Protein AF-A0A820VK11-F1 (afdb_monomer_lite)

InterPro domains:
  IPR002528 Multi antimicrobial extrusion protein [PF01554] (72-228)

Structure (mmCIF, N/CA/C/O backbone):
data_AF-A0A820VK11-F1
#
_entry.id   AF-A0A820VK11-F1
#
loop_
_atom_site.group_PDB
_atom_site.id
_atom_site.type_symbol
_atom_site.label_atom_id
_atom_site.label_alt_id
_atom_site.label_comp_id
_atom_site.label_asym_id
_atom_site.label_entity_id
_atom_site.label_seq_id
_atom_site.pdbx_PDB_ins_code
_atom_site.Cartn_x
_atom_site.Cartn_y
_atom_site.Cartn_z
_atom_site.occupancy
_atom_site.B_iso_or_equiv
_atom_site.auth_seq_id
_atom_site.auth_comp_id
_atom_site.auth_asym_id
_atom_site.auth_atom_id
_atom_site.pdbx_PDB_model_num
ATOM 1 N N . VAL A 1 1 ? 77.811 63.566 -19.998 1.00 57.22 1 VAL A N 1
ATOM 2 C CA . VAL A 1 1 ? 77.631 62.546 -18.935 1.00 57.22 1 VAL A CA 1
ATOM 3 C C . VAL A 1 1 ? 76.160 62.396 -18.542 1.00 57.22 1 VAL A C 1
ATOM 5 O O . VAL A 1 1 ? 75.651 61.296 -18.677 1.00 57.22 1 VAL A O 1
ATOM 8 N N . LEU A 1 2 ? 75.440 63.472 -18.186 1.00 53.09 2 LEU A N 1
ATOM 9 C CA . LEU A 1 2 ? 74.006 63.407 -17.828 1.00 53.09 2 LEU A CA 1
ATOM 10 C C . LEU A 1 2 ? 73.067 62.923 -18.958 1.00 53.09 2 LEU A C 1
ATOM 12 O O . LEU A 1 2 ? 72.167 62.136 -18.697 1.00 53.09 2 LEU A O 1
ATOM 16 N N . ILE A 1 3 ? 73.300 63.322 -20.216 1.00 56.56 3 ILE A N 1
ATOM 17 C CA . ILE A 1 3 ? 72.455 62.909 -21.360 1.00 56.56 3 ILE A CA 1
ATOM 18 C C . ILE A 1 3 ? 72.598 61.408 -21.663 1.00 56.56 3 ILE A C 1
ATOM 20 O O . ILE A 1 3 ? 71.608 60.744 -21.949 1.00 56.56 3 ILE A O 1
ATOM 24 N N . THR A 1 4 ? 73.810 60.858 -21.539 1.00 56.81 4 THR A N 1
ATOM 25 C CA . THR A 1 4 ? 74.105 59.432 -21.767 1.00 56.81 4 THR A CA 1
ATOM 26 C C . THR A 1 4 ? 73.549 58.536 -20.656 1.00 56.81 4 THR A C 1
ATOM 28 O O . THR A 1 4 ? 73.135 57.418 -20.931 1.00 56.81 4 THR A O 1
ATOM 31 N N . GLN A 1 5 ? 73.495 59.016 -19.406 1.00 54.69 5 GLN A N 1
ATOM 32 C CA . GLN A 1 5 ? 72.829 58.286 -18.319 1.00 54.69 5 GLN A CA 1
ATOM 33 C C . GLN A 1 5 ? 71.299 58.302 -18.455 1.00 54.69 5 GLN A C 1
ATOM 35 O O . GLN A 1 5 ? 70.670 57.291 -18.164 1.00 54.69 5 GLN A O 1
ATOM 40 N N . MET A 1 6 ? 70.703 59.402 -18.935 1.00 57.81 6 MET A N 1
ATOM 41 C CA . MET A 1 6 ? 69.254 59.465 -19.180 1.00 57.81 6 MET A CA 1
ATOM 42 C C . MET A 1 6 ? 68.809 58.556 -20.337 1.00 57.81 6 MET A C 1
ATOM 44 O O . MET A 1 6 ? 67.853 57.808 -20.170 1.00 57.81 6 MET A O 1
ATOM 48 N N . THR A 1 7 ? 69.546 58.530 -21.454 1.00 57.94 7 THR A N 1
ATOM 49 C CA . THR A 1 7 ? 69.249 57.622 -22.587 1.00 57.94 7 THR A CA 1
ATOM 50 C C . THR A 1 7 ? 69.479 56.148 -22.246 1.00 57.94 7 THR A C 1
ATOM 52 O O . THR A 1 7 ? 68.752 55.284 -22.723 1.00 57.94 7 THR A O 1
ATOM 55 N N . PHE A 1 8 ? 70.458 55.837 -21.388 1.00 57.06 8 PHE A N 1
ATOM 56 C CA . PHE A 1 8 ? 70.654 54.471 -20.893 1.00 57.06 8 PHE A CA 1
ATOM 57 C C . PHE A 1 8 ? 69.491 54.006 -20.000 1.00 57.06 8 PHE A C 1
ATOM 59 O O . PHE A 1 8 ? 69.101 52.843 -20.060 1.00 57.06 8 PHE A O 1
ATOM 66 N N . ASN A 1 9 ? 68.907 54.918 -19.215 1.00 57.56 9 ASN A N 1
ATOM 67 C CA . ASN A 1 9 ? 67.775 54.625 -18.340 1.00 57.56 9 ASN A CA 1
ATOM 68 C C . ASN A 1 9 ? 66.470 54.397 -19.130 1.00 57.56 9 ASN A C 1
ATOM 70 O O . ASN A 1 9 ? 65.772 53.426 -18.856 1.00 57.56 9 ASN A O 1
ATOM 74 N N . GLU A 1 10 ? 66.169 55.215 -20.147 1.00 63.47 10 GLU A N 1
ATOM 75 C CA . GLU A 1 10 ? 64.994 55.012 -21.020 1.00 63.47 10 GLU A CA 1
ATOM 76 C C . GLU A 1 10 ? 65.047 53.675 -21.767 1.00 63.47 10 GLU A C 1
ATOM 78 O O . GLU A 1 10 ? 64.095 52.904 -21.692 1.00 63.47 10 GLU A O 1
ATOM 83 N N . ASN A 1 11 ? 66.188 53.331 -22.375 1.00 65.38 11 ASN A N 1
ATOM 84 C CA . ASN A 1 11 ? 66.338 52.046 -23.066 1.00 65.38 11 ASN A CA 1
ATOM 85 C C . ASN A 1 11 ? 66.182 50.848 -22.117 1.00 65.38 11 ASN A C 1
ATOM 87 O O . ASN A 1 11 ? 65.656 49.817 -22.523 1.00 65.38 11 ASN A O 1
ATOM 91 N N . SER A 1 12 ? 66.630 50.975 -20.861 1.00 65.19 12 SER A N 1
ATOM 92 C CA . SER A 1 12 ? 66.460 49.924 -19.848 1.00 65.19 12 SER A CA 1
ATOM 93 C C . SER A 1 12 ? 65.023 49.803 -19.328 1.00 65.19 12 SER A C 1
ATOM 95 O O . SER A 1 12 ? 64.603 48.720 -18.929 1.00 65.19 12 SER A O 1
ATOM 97 N N . LEU A 1 13 ? 64.262 50.903 -19.341 1.00 67.00 13 LEU A N 1
ATOM 98 C CA . LEU A 1 13 ? 62.847 50.917 -18.971 1.00 67.00 13 LEU A CA 1
ATOM 99 C C . LEU A 1 13 ? 61.972 50.354 -20.098 1.00 67.00 13 LEU A C 1
ATOM 101 O O . LEU A 1 13 ? 61.017 49.639 -19.810 1.00 67.00 13 LEU A O 1
ATOM 105 N N . GLU A 1 14 ? 62.318 50.608 -21.362 1.00 71.94 14 GLU A N 1
ATOM 106 C CA . GLU A 1 14 ? 61.632 50.011 -22.514 1.00 71.94 14 GLU A CA 1
ATOM 107 C C . GLU A 1 14 ? 61.858 48.498 -22.604 1.00 71.94 14 GLU A C 1
ATOM 109 O O . GLU A 1 14 ? 60.905 47.756 -22.838 1.00 71.94 14 GLU A O 1
ATOM 114 N N . THR A 1 15 ? 63.079 48.002 -22.361 1.00 71.31 15 THR A N 1
ATOM 115 C CA . THR A 1 15 ? 63.312 46.549 -22.294 1.00 71.31 15 THR A CA 1
ATOM 116 C C . THR A 1 15 ? 62.569 45.907 -21.131 1.00 71.31 15 THR A C 1
ATOM 118 O O . THR A 1 15 ? 61.935 44.877 -21.333 1.00 71.31 15 THR A O 1
ATOM 121 N N . LEU A 1 16 ? 62.554 46.536 -19.950 1.00 71.00 16 LEU A N 1
ATOM 122 C CA . LEU A 1 16 ? 61.793 46.022 -18.810 1.00 71.00 16 LEU A CA 1
ATOM 123 C C . LEU A 1 16 ? 60.276 46.024 -19.077 1.00 71.00 16 LEU A C 1
ATOM 125 O O . LEU A 1 16 ? 59.591 45.088 -18.675 1.00 71.00 16 LEU A O 1
ATOM 129 N N . SER A 1 17 ? 59.748 47.042 -19.768 1.00 72.25 17 SER A N 1
ATOM 130 C CA . SER A 1 17 ? 58.334 47.090 -20.167 1.00 72.25 17 SER A CA 1
ATOM 131 C C . SER A 1 17 ? 57.994 45.961 -21.136 1.00 72.25 17 SER A C 1
ATOM 133 O O . SER A 1 17 ? 57.012 45.259 -20.924 1.00 72.25 17 SER A O 1
ATOM 135 N N . ASN A 1 18 ? 58.837 45.733 -22.146 1.00 74.81 18 ASN A N 1
ATOM 136 C CA . ASN A 1 18 ? 58.631 44.661 -23.120 1.00 74.81 18 ASN A CA 1
ATOM 137 C C . ASN A 1 18 ? 58.700 43.270 -22.470 1.00 74.81 18 ASN A C 1
ATOM 139 O O . ASN A 1 18 ? 57.890 42.406 -22.803 1.00 74.81 18 ASN A O 1
ATOM 143 N N . ASP A 1 19 ? 59.613 43.060 -21.518 1.00 74.44 19 ASP A N 1
ATOM 144 C CA . ASP A 1 19 ? 59.719 41.800 -20.773 1.00 74.44 19 ASP A CA 1
ATOM 145 C C . ASP A 1 19 ? 58.475 41.556 -19.895 1.00 74.44 19 ASP A C 1
ATOM 147 O O . ASP A 1 19 ? 57.969 40.433 -19.822 1.00 74.44 19 ASP A O 1
ATOM 151 N N . ILE A 1 20 ? 57.938 42.610 -19.265 1.00 73.19 20 ILE A N 1
ATOM 152 C CA . ILE A 1 20 ? 56.699 42.545 -18.472 1.00 73.19 20 ILE A CA 1
ATOM 153 C C . ILE A 1 20 ? 55.488 42.267 -19.370 1.00 73.19 20 ILE A C 1
ATOM 155 O O . ILE A 1 20 ? 54.667 41.414 -19.032 1.00 73.19 20 ILE A O 1
ATOM 159 N N . ASP A 1 21 ? 55.388 42.931 -20.521 1.00 75.75 21 ASP A N 1
ATOM 160 C CA . ASP A 1 21 ? 54.303 42.722 -21.485 1.00 75.75 21 ASP A CA 1
ATOM 161 C C . ASP A 1 21 ? 54.342 41.303 -22.071 1.00 75.75 21 ASP A C 1
ATOM 163 O O . ASP A 1 21 ? 53.304 40.660 -22.258 1.00 75.75 21 ASP A O 1
ATOM 167 N N . GLN A 1 22 ? 55.542 40.764 -22.289 1.00 76.50 22 GLN A N 1
ATOM 168 C CA . GLN A 1 22 ? 55.730 39.393 -22.749 1.00 76.50 22 GLN A CA 1
ATOM 169 C C . GLN A 1 22 ? 55.366 38.364 -21.664 1.00 76.50 22 GLN A C 1
ATOM 171 O O . GLN A 1 22 ? 54.730 37.351 -21.970 1.00 76.50 22 GLN A O 1
ATOM 176 N N . GLU A 1 23 ? 55.699 38.617 -20.392 1.00 72.06 23 GLU A N 1
ATOM 177 C CA . GLU A 1 23 ? 55.235 37.783 -19.274 1.00 72.06 23 GLU A CA 1
ATOM 178 C C . GLU A 1 23 ? 53.713 37.836 -19.093 1.00 72.06 23 GLU A C 1
ATOM 180 O O . GLU A 1 23 ? 53.095 36.797 -18.843 1.00 72.06 23 GLU A O 1
ATOM 185 N N . LEU A 1 24 ? 53.100 39.016 -19.225 1.00 69.50 24 LEU A N 1
ATOM 186 C CA . LEU A 1 24 ? 51.649 39.191 -19.129 1.00 69.50 24 LEU A CA 1
ATOM 187 C C . LEU A 1 24 ? 50.928 38.431 -20.247 1.00 69.50 24 LEU A C 1
ATOM 189 O O . LEU A 1 24 ? 50.012 37.662 -19.962 1.00 69.50 24 LEU A O 1
ATOM 193 N N . SER A 1 25 ? 51.414 38.539 -21.486 1.00 76.00 25 SER A N 1
ATOM 194 C CA . SER A 1 25 ? 50.869 37.807 -22.636 1.00 76.00 25 SER A CA 1
ATOM 195 C C . SER A 1 25 ? 50.949 36.283 -22.449 1.00 76.00 25 SER A C 1
ATOM 197 O O . SER A 1 25 ? 49.958 35.572 -22.623 1.00 76.00 25 SER A O 1
ATOM 199 N N . ASN A 1 26 ? 52.097 35.770 -21.990 1.00 77.12 26 ASN A N 1
ATOM 200 C CA . ASN A 1 26 ? 52.271 34.338 -21.717 1.00 77.12 26 ASN A CA 1
ATOM 201 C C . ASN A 1 26 ? 51.365 33.842 -20.576 1.00 77.12 26 ASN A C 1
ATOM 203 O O . ASN A 1 26 ? 50.876 32.708 -20.607 1.00 77.12 26 ASN A O 1
ATOM 207 N N . ARG A 1 27 ? 51.133 34.673 -19.551 1.00 71.06 27 ARG A N 1
ATOM 208 C CA . ARG A 1 27 ? 50.202 34.354 -18.458 1.00 71.06 27 ARG A CA 1
ATOM 209 C C . ARG A 1 27 ? 48.761 34.311 -18.947 1.00 71.06 27 ARG A C 1
ATOM 211 O O . ARG A 1 27 ? 48.040 33.393 -18.555 1.00 71.06 27 ARG A O 1
ATOM 218 N N . ASP A 1 28 ? 48.357 35.242 -19.802 1.00 72.06 28 ASP A N 1
ATOM 219 C CA . ASP A 1 28 ? 47.009 35.272 -20.367 1.00 72.06 28 ASP A CA 1
ATOM 220 C C . ASP A 1 28 ? 46.752 34.056 -21.266 1.00 72.06 28 ASP A C 1
ATOM 222 O O . ASP A 1 28 ? 45.727 33.389 -21.116 1.00 72.06 28 ASP A O 1
ATOM 226 N N . GLU A 1 29 ? 47.716 33.674 -22.107 1.00 76.19 29 GLU A N 1
ATOM 227 C CA . GLU A 1 29 ? 47.624 32.473 -22.947 1.00 76.19 29 GLU A CA 1
ATOM 228 C C . GLU A 1 29 ? 47.551 31.183 -22.103 1.00 76.19 29 GLU A C 1
ATOM 230 O O . GLU A 1 29 ? 46.736 30.285 -22.365 1.00 76.19 29 GLU A O 1
ATOM 235 N N . PHE A 1 30 ? 48.331 31.107 -21.017 1.00 68.50 30 PHE A N 1
ATOM 236 C CA . PHE A 1 30 ? 48.283 29.993 -20.066 1.00 68.50 30 PHE A CA 1
ATOM 237 C C . PHE A 1 30 ? 46.943 29.921 -19.315 1.00 68.50 30 PHE A C 1
ATOM 239 O O . PHE A 1 30 ? 46.376 28.836 -19.143 1.00 68.50 30 PHE A O 1
ATOM 246 N N . LEU A 1 31 ? 46.400 31.063 -18.882 1.00 66.81 31 LEU A N 1
ATOM 247 C CA . LEU A 1 31 ? 45.088 31.130 -18.235 1.00 66.81 31 LEU A CA 1
ATOM 248 C C . LEU A 1 31 ? 43.975 30.728 -19.204 1.00 66.81 31 LEU A C 1
ATOM 250 O O . LEU A 1 31 ? 43.098 29.946 -18.834 1.00 66.81 31 LEU A O 1
ATOM 254 N N . GLN A 1 32 ? 44.033 31.177 -20.456 1.00 69.31 32 GLN A N 1
ATOM 255 C CA . GLN A 1 32 ? 43.034 30.857 -21.471 1.00 69.31 32 GLN A CA 1
ATOM 256 C C . GLN A 1 32 ? 43.046 29.360 -21.832 1.00 69.31 32 GLN A C 1
ATOM 258 O O . GLN A 1 32 ? 41.987 28.733 -21.938 1.00 69.31 32 GLN A O 1
ATOM 263 N N . THR A 1 33 ? 44.229 28.747 -21.907 1.00 71.19 33 THR A N 1
ATOM 264 C CA . THR A 1 33 ? 44.408 27.300 -22.139 1.00 71.19 33 THR A CA 1
ATOM 265 C C . THR A 1 33 ? 43.893 26.448 -20.967 1.00 71.19 33 THR A C 1
ATOM 267 O O . THR A 1 33 ? 43.249 25.409 -21.148 1.00 71.19 33 THR A O 1
ATOM 270 N N . ASN A 1 34 ? 44.103 26.896 -19.729 1.00 69.69 34 ASN A N 1
ATOM 271 C CA . ASN A 1 34 ? 43.586 26.192 -18.553 1.00 69.69 34 ASN A CA 1
ATOM 272 C C . ASN A 1 34 ? 42.068 26.350 -18.393 1.00 69.69 34 ASN A C 1
ATOM 274 O O . ASN A 1 34 ? 41.380 25.381 -18.077 1.00 69.69 34 ASN A O 1
ATOM 278 N N . VAL A 1 35 ? 41.516 27.536 -18.655 1.00 67.62 35 VAL A N 1
ATOM 279 C CA . VAL A 1 35 ? 40.062 27.761 -18.603 1.00 67.62 35 VAL A CA 1
ATOM 280 C C . VAL A 1 35 ? 39.348 26.922 -19.663 1.00 67.62 35 VAL A C 1
ATOM 282 O O . VAL A 1 35 ? 38.353 26.268 -19.352 1.00 67.62 35 VAL A O 1
ATOM 285 N N . THR A 1 36 ? 39.875 26.866 -20.890 1.00 66.94 36 THR A N 1
ATOM 286 C CA . THR A 1 36 ? 39.293 26.056 -21.976 1.00 66.94 36 THR A CA 1
ATOM 287 C C . THR A 1 36 ? 39.335 24.559 -21.674 1.00 66.94 36 THR A C 1
ATOM 289 O O . THR A 1 36 ? 38.308 23.893 -21.808 1.00 66.94 36 THR A O 1
ATOM 292 N N . SER A 1 37 ? 40.450 24.029 -21.163 1.00 63.22 37 SER A N 1
ATOM 293 C CA . SER A 1 37 ? 40.547 22.609 -20.785 1.00 63.22 37 SER A CA 1
ATOM 294 C C . SER A 1 37 ? 39.659 22.230 -19.588 1.00 63.22 37 SER A C 1
ATOM 296 O O . SER A 1 37 ? 39.064 21.147 -19.579 1.00 63.22 37 SER A O 1
ATOM 298 N N . ILE A 1 38 ? 39.487 23.116 -18.598 1.00 65.75 38 ILE A N 1
ATOM 299 C CA . ILE A 1 38 ? 38.537 22.916 -17.488 1.00 65.75 38 ILE A CA 1
ATOM 300 C C . ILE A 1 38 ? 37.091 22.933 -18.006 1.00 65.75 38 ILE A C 1
ATOM 302 O O . ILE A 1 38 ? 36.286 22.084 -17.610 1.00 65.75 38 ILE A O 1
ATOM 306 N N . GLN A 1 39 ? 36.761 23.845 -18.923 1.00 63.47 39 GLN A N 1
ATOM 307 C CA . GLN A 1 39 ? 35.439 23.937 -19.546 1.00 63.47 39 GLN A CA 1
ATOM 308 C C . GLN A 1 39 ? 35.119 22.683 -20.376 1.00 63.47 39 GLN A C 1
ATOM 310 O O . GLN A 1 39 ? 34.016 22.136 -20.297 1.00 63.47 39 GLN A O 1
ATOM 315 N N . GLU A 1 40 ? 36.089 22.172 -21.132 1.00 66.06 40 GLU A N 1
ATOM 316 C CA . GLU A 1 40 ? 35.942 20.974 -21.962 1.00 66.06 40 GLU A CA 1
ATOM 317 C C . GLU A 1 40 ? 35.813 19.699 -21.110 1.00 66.06 40 GLU A C 1
ATOM 319 O O . GLU A 1 40 ? 34.972 18.832 -21.365 1.00 66.06 40 GLU A O 1
ATOM 324 N N . LYS A 1 41 ? 36.562 19.619 -20.004 1.00 62.47 41 LYS A N 1
ATOM 325 C CA . LYS A 1 41 ? 36.455 18.522 -19.034 1.00 62.47 41 LYS A CA 1
ATOM 326 C C . LYS A 1 41 ? 35.132 18.559 -18.261 1.00 62.47 41 LYS A C 1
ATOM 328 O O . LYS A 1 41 ? 34.527 17.511 -18.051 1.00 62.47 41 LYS A O 1
ATOM 333 N N . SER A 1 42 ? 34.650 19.748 -17.893 1.00 58.00 42 SER A N 1
ATOM 334 C CA . SER A 1 42 ? 33.349 19.951 -17.239 1.00 58.00 42 SER A CA 1
ATOM 335 C C . SER A 1 42 ? 32.183 19.602 -18.171 1.00 58.00 42 SER A C 1
ATOM 337 O O . SER A 1 42 ? 31.260 18.879 -17.790 1.00 58.00 42 SER A O 1
ATOM 339 N N . THR A 1 43 ? 32.252 20.026 -19.435 1.00 59.31 43 THR A N 1
ATOM 340 C CA . THR A 1 43 ? 31.231 19.703 -20.441 1.00 59.31 43 THR A CA 1
ATOM 341 C C . THR A 1 43 ? 31.249 18.228 -20.842 1.00 59.31 43 THR A C 1
ATOM 343 O O . THR A 1 43 ? 30.177 17.661 -21.055 1.00 59.31 43 THR A O 1
ATOM 346 N N . SER A 1 44 ? 32.409 17.562 -20.887 1.00 58.41 44 SER A N 1
ATOM 347 C CA . SER A 1 44 ? 32.473 16.112 -21.129 1.00 58.41 44 SER A CA 1
ATOM 348 C C . SER A 1 44 ? 31.972 15.299 -19.930 1.00 58.41 44 SER A C 1
ATOM 350 O O . SER A 1 44 ? 31.266 14.309 -20.119 1.00 58.41 44 SER A O 1
ATOM 352 N N . PHE A 1 45 ? 32.237 15.753 -18.700 1.00 61.84 45 PHE A N 1
ATOM 353 C CA . PHE A 1 45 ? 31.694 15.145 -17.487 1.00 61.84 45 PHE A CA 1
ATOM 354 C C . PHE A 1 45 ? 30.169 15.305 -17.422 1.00 61.84 45 PHE A C 1
ATOM 356 O O . PHE A 1 45 ? 29.458 14.324 -17.209 1.00 61.84 45 PHE A O 1
ATOM 363 N N . MET A 1 46 ? 29.639 16.497 -17.718 1.00 58.16 46 MET A N 1
ATOM 364 C CA . MET A 1 46 ? 28.191 16.715 -17.807 1.00 58.16 46 MET A CA 1
ATOM 365 C C . MET A 1 46 ? 27.540 15.916 -18.938 1.00 58.16 46 MET A C 1
ATOM 367 O O . MET A 1 46 ? 26.490 15.331 -18.708 1.00 58.16 46 MET A O 1
ATOM 371 N N . LYS A 1 47 ? 28.164 15.791 -20.117 1.00 57.59 47 LYS A N 1
ATOM 372 C CA . LYS A 1 47 ? 27.669 14.912 -21.198 1.00 57.59 47 LYS A CA 1
ATOM 373 C C . LYS A 1 47 ? 27.715 13.425 -20.833 1.00 57.59 47 LYS A C 1
ATOM 375 O O . LYS A 1 47 ? 26.920 12.650 -21.356 1.00 57.59 47 LYS A O 1
ATOM 380 N N . ARG A 1 48 ? 28.633 13.021 -19.948 1.00 62.59 48 ARG A N 1
ATOM 381 C CA . ARG A 1 48 ? 28.763 11.641 -19.455 1.00 62.59 48 ARG A CA 1
ATOM 382 C C . ARG A 1 48 ? 27.715 11.285 -18.396 1.00 62.59 48 ARG A C 1
ATOM 384 O O . ARG A 1 48 ? 27.324 10.126 -18.333 1.00 62.59 48 ARG A O 1
ATOM 391 N N . TYR A 1 49 ? 27.259 12.256 -17.599 1.00 60.66 49 TYR A N 1
ATOM 392 C CA . TYR A 1 49 ? 26.195 12.067 -16.600 1.00 60.66 49 TYR A CA 1
ATOM 393 C C . TYR A 1 49 ? 24.786 12.408 -17.120 1.00 60.66 49 TYR A C 1
ATOM 395 O O . TYR A 1 49 ? 23.819 11.784 -16.694 1.00 60.66 49 TYR A O 1
ATOM 403 N N . PHE A 1 50 ? 24.664 13.346 -18.062 1.00 61.09 50 PHE A N 1
ATOM 404 C CA . PHE A 1 50 ? 23.418 13.748 -18.720 1.00 61.09 50 PHE A CA 1
ATOM 405 C C . PHE A 1 50 ? 23.580 13.645 -20.247 1.00 61.09 50 PHE A C 1
ATOM 407 O O . PHE A 1 50 ? 23.912 14.640 -20.902 1.00 61.09 50 PHE A O 1
ATOM 414 N N . PRO A 1 51 ? 23.378 12.454 -20.840 1.00 62.19 51 PRO A N 1
ATOM 415 C CA . PRO A 1 51 ? 23.386 12.308 -22.291 1.00 62.19 51 PRO A CA 1
ATOM 416 C C . PRO A 1 51 ? 22.272 13.158 -22.930 1.00 62.19 51 PRO A C 1
ATOM 418 O O . PRO A 1 51 ? 21.211 13.384 -22.336 1.00 62.19 51 PRO A O 1
ATOM 421 N N . PHE A 1 52 ? 22.506 13.652 -24.152 1.00 57.44 52 PHE A N 1
ATOM 422 C CA . PHE A 1 52 ? 21.479 14.339 -24.945 1.00 57.44 52 PHE A CA 1
ATOM 423 C C . PHE A 1 52 ? 20.243 13.426 -25.070 1.00 57.44 52 PHE A C 1
ATOM 425 O O . PHE A 1 52 ? 20.372 12.291 -25.515 1.00 57.44 52 PHE A O 1
ATOM 432 N N . GLY A 1 53 ? 19.073 13.908 -24.633 1.00 67.75 53 GLY A N 1
ATOM 433 C CA . GLY A 1 53 ? 17.832 13.120 -24.538 1.00 67.75 53 GLY A CA 1
ATOM 434 C C . GLY A 1 53 ? 17.305 12.907 -23.110 1.00 67.75 53 GLY A C 1
ATOM 435 O O . GLY A 1 53 ? 16.146 12.542 -22.953 1.00 67.75 53 GLY A O 1
ATOM 436 N N . PHE A 1 54 ? 18.082 13.230 -22.061 1.00 77.06 54 PHE A N 1
ATOM 437 C CA . PHE A 1 54 ? 17.626 13.107 -20.662 1.00 77.06 54 PHE A CA 1
ATOM 438 C C . PHE A 1 54 ? 16.316 13.858 -20.379 1.00 77.06 54 PHE A C 1
ATOM 440 O O . PHE A 1 54 ? 15.459 13.361 -19.656 1.00 77.06 54 PHE A O 1
ATOM 447 N N . ARG A 1 55 ? 16.137 15.061 -20.948 1.00 78.38 55 ARG A N 1
ATOM 448 C CA . ARG A 1 55 ? 14.898 15.838 -20.773 1.00 78.38 55 ARG A CA 1
ATOM 449 C C . ARG A 1 55 ? 13.701 15.160 -21.427 1.00 78.38 55 ARG A C 1
ATOM 451 O O . ARG A 1 55 ? 12.633 15.153 -20.826 1.00 78.38 55 ARG A O 1
ATOM 458 N N . ASP A 1 56 ? 13.887 14.591 -22.612 1.00 82.50 56 ASP A N 1
ATOM 459 C CA . ASP A 1 56 ? 12.821 13.927 -23.362 1.00 82.50 56 ASP A CA 1
ATOM 460 C C . ASP A 1 56 ? 12.427 12.604 -22.697 1.00 82.50 56 ASP A C 1
ATOM 462 O O . ASP A 1 56 ? 11.242 12.307 -22.555 1.00 82.50 56 ASP A O 1
ATOM 466 N N . GLU A 1 57 ? 13.409 11.855 -22.192 1.00 81.31 57 GLU A N 1
ATOM 467 C CA . GLU A 1 57 ? 13.186 10.634 -21.419 1.00 81.31 57 GLU A CA 1
ATOM 468 C C . GLU A 1 57 ? 12.543 10.934 -20.056 1.00 81.31 57 GLU A C 1
ATOM 470 O O . GLU A 1 57 ? 11.566 10.290 -19.682 1.00 81.31 57 GLU A O 1
ATOM 475 N N . ALA A 1 58 ? 12.991 11.977 -19.349 1.00 84.31 58 ALA A N 1
ATOM 476 C CA . ALA A 1 58 ? 12.355 12.431 -18.113 1.00 84.31 58 ALA A CA 1
ATOM 477 C C . ALA A 1 58 ? 10.905 12.886 -18.349 1.00 84.31 58 ALA A C 1
ATOM 479 O O . ALA A 1 58 ? 10.016 12.522 -17.580 1.00 84.31 58 ALA A O 1
ATOM 480 N N . LEU A 1 59 ? 10.634 13.631 -19.426 1.00 85.81 59 LEU A N 1
ATOM 481 C CA . LEU A 1 59 ? 9.275 14.021 -19.818 1.00 85.81 59 LEU A CA 1
ATOM 482 C C . LEU A 1 59 ? 8.408 12.804 -20.154 1.00 85.81 59 LEU A C 1
ATOM 484 O O . LEU A 1 59 ? 7.250 12.749 -19.736 1.00 85.81 59 LEU A O 1
ATOM 488 N N . ALA A 1 60 ? 8.955 11.814 -20.861 1.00 81.62 60 ALA A N 1
ATOM 489 C CA . ALA A 1 60 ? 8.256 10.568 -21.159 1.00 81.62 60 ALA A CA 1
ATOM 490 C C . ALA A 1 60 ? 7.930 9.777 -19.881 1.00 81.62 60 ALA A C 1
ATOM 492 O O . ALA A 1 60 ? 6.789 9.342 -19.700 1.00 81.62 60 ALA A O 1
ATOM 493 N N . LEU A 1 61 ? 8.887 9.661 -18.956 1.00 83.50 61 LEU A N 1
ATOM 494 C CA . LEU A 1 61 ? 8.697 9.010 -17.659 1.00 83.50 61 LEU A CA 1
ATOM 495 C C . LEU A 1 61 ? 7.650 9.732 -16.813 1.00 83.50 61 LEU A C 1
ATOM 497 O O . LEU A 1 61 ? 6.761 9.081 -16.265 1.00 83.50 61 LEU A O 1
ATOM 501 N N . VAL A 1 62 ? 7.700 11.064 -16.737 1.00 85.69 62 VAL A N 1
ATOM 502 C CA . VAL A 1 62 ? 6.700 11.869 -16.019 1.00 85.69 62 VAL A CA 1
ATOM 503 C C . VAL A 1 62 ? 5.315 11.669 -16.628 1.00 85.69 62 VAL A C 1
ATOM 505 O O . VAL A 1 62 ? 4.355 11.455 -15.893 1.00 85.69 62 VAL A O 1
ATOM 508 N N . LYS A 1 63 ? 5.197 11.654 -17.959 1.00 82.44 63 LYS A N 1
ATOM 509 C CA . LYS A 1 63 ? 3.918 11.458 -18.655 1.00 82.44 63 LYS A CA 1
ATOM 510 C C . LYS A 1 63 ? 3.261 10.107 -18.341 1.00 82.44 63 LYS A C 1
ATOM 512 O O . LYS A 1 63 ? 2.035 10.028 -18.342 1.00 82.44 63 LYS A O 1
ATOM 517 N N . ILE A 1 64 ? 4.048 9.067 -18.058 1.00 76.62 64 ILE A N 1
ATOM 518 C CA . ILE A 1 64 ? 3.550 7.725 -17.701 1.00 76.62 64 ILE A CA 1
ATOM 519 C C . ILE A 1 64 ? 3.345 7.589 -16.185 1.00 76.62 64 ILE A C 1
ATOM 521 O O . ILE A 1 64 ? 2.340 7.035 -15.736 1.00 76.62 64 ILE A O 1
ATOM 525 N N . THR A 1 65 ? 4.272 8.123 -15.391 1.00 78.81 65 THR A N 1
ATOM 526 C CA . THR A 1 65 ? 4.278 7.988 -13.928 1.00 78.81 65 THR A CA 1
ATOM 527 C C . THR A 1 65 ? 3.228 8.877 -13.277 1.00 78.81 65 THR A C 1
ATOM 529 O O . THR A 1 65 ? 2.604 8.463 -12.307 1.00 78.81 65 THR A O 1
ATOM 532 N N . PHE A 1 66 ? 2.973 10.070 -13.816 1.00 82.25 66 PHE A N 1
ATOM 533 C CA . PHE A 1 66 ? 1.970 10.996 -13.291 1.00 82.25 66 PHE A CA 1
ATOM 534 C C . PHE A 1 66 ? 0.554 10.393 -13.224 1.00 82.25 66 PHE A C 1
ATOM 536 O O . PHE A 1 66 ? -0.011 10.362 -12.130 1.00 82.25 66 PHE A O 1
ATOM 543 N N . PRO A 1 67 ? -0.033 9.857 -14.316 1.00 78.31 67 PRO A N 1
ATOM 544 C CA . PRO A 1 67 ? -1.356 9.236 -14.245 1.00 78.31 67 PRO A CA 1
ATOM 545 C C . PRO A 1 67 ? -1.363 7.985 -13.358 1.00 78.31 67 PRO A C 1
ATOM 547 O O . PRO A 1 67 ? -2.360 7.719 -12.692 1.00 78.31 67 PRO A O 1
ATOM 550 N N . PHE A 1 68 ? -0.256 7.239 -13.293 1.00 78.44 68 PHE A N 1
ATOM 551 C CA . PHE A 1 68 ? -0.134 6.091 -12.396 1.00 78.44 68 PHE A CA 1
ATOM 552 C C . PHE A 1 68 ? -0.144 6.508 -10.916 1.00 78.44 68 PHE A C 1
ATOM 554 O O . PHE A 1 68 ? -0.924 5.971 -10.128 1.00 78.44 68 PHE A O 1
ATOM 561 N N . ALA A 1 69 ? 0.676 7.489 -10.537 1.00 80.62 69 ALA A N 1
ATOM 562 C CA . ALA A 1 69 ? 0.743 8.020 -9.179 1.00 80.62 69 ALA A CA 1
ATOM 563 C C . ALA A 1 69 ? -0.597 8.636 -8.767 1.00 80.62 69 ALA A C 1
ATOM 565 O O . ALA A 1 69 ? -1.119 8.321 -7.698 1.00 80.62 69 ALA A O 1
ATOM 566 N N . LEU A 1 70 ? -1.201 9.437 -9.649 1.00 79.25 70 LEU A N 1
ATOM 567 C CA . LEU A 1 70 ? -2.515 10.024 -9.418 1.00 79.25 70 LEU A CA 1
ATOM 568 C C . LEU A 1 70 ? -3.582 8.936 -9.238 1.00 79.25 70 LEU A C 1
ATOM 570 O O . LEU A 1 70 ? -4.346 8.985 -8.280 1.00 79.25 70 LEU A O 1
ATOM 574 N N . GLY A 1 71 ? -3.592 7.910 -10.092 1.00 75.75 71 GLY A N 1
ATOM 575 C CA . GLY A 1 71 ? -4.508 6.778 -9.971 1.00 75.75 71 GLY A CA 1
ATOM 576 C C . GLY A 1 71 ? -4.381 6.036 -8.637 1.00 75.75 71 GLY A C 1
ATOM 577 O O . GLY A 1 71 ? -5.399 5.645 -8.069 1.00 75.75 71 GLY A O 1
ATOM 578 N N . ASN A 1 72 ? -3.163 5.872 -8.113 1.00 75.88 72 ASN A N 1
ATOM 579 C CA . ASN A 1 72 ? -2.921 5.243 -6.810 1.00 75.88 72 ASN A CA 1
ATOM 580 C C . ASN A 1 72 ? -3.349 6.132 -5.635 1.00 75.88 72 ASN A C 1
ATOM 582 O O . ASN A 1 72 ? -3.968 5.644 -4.691 1.00 75.88 72 ASN A O 1
ATOM 586 N N . VAL A 1 73 ? -3.043 7.432 -5.682 1.00 78.75 73 VAL A N 1
ATOM 587 C CA . VAL A 1 73 ? -3.453 8.389 -4.640 1.00 78.75 73 VAL A CA 1
ATOM 588 C C . VAL A 1 73 ? -4.973 8.465 -4.558 1.00 78.75 73 VAL A C 1
ATOM 590 O O . VAL A 1 73 ? -5.540 8.333 -3.472 1.00 78.75 73 VAL A O 1
ATOM 593 N N . LEU A 1 74 ? -5.633 8.607 -5.710 1.00 71.50 74 LEU A N 1
ATOM 594 C CA . LEU A 1 74 ? -7.087 8.640 -5.783 1.00 71.50 74 LEU A CA 1
ATOM 595 C C . LEU A 1 74 ? -7.682 7.332 -5.252 1.00 71.50 74 LEU A C 1
ATOM 597 O O . LEU A 1 74 ? -8.556 7.367 -4.398 1.00 71.50 74 LEU A O 1
ATOM 601 N N . SER A 1 75 ? -7.204 6.169 -5.700 1.00 68.44 75 SER A N 1
ATOM 602 C CA . SER A 1 75 ? -7.815 4.894 -5.311 1.00 68.44 75 SER A CA 1
ATOM 603 C C . SER A 1 75 ? -7.561 4.500 -3.867 1.00 68.44 75 SER A C 1
ATOM 605 O O . SER A 1 75 ? -8.486 4.114 -3.172 1.00 68.44 75 SER A O 1
ATOM 607 N N . THR A 1 76 ? -6.316 4.539 -3.414 1.00 70.50 76 THR A N 1
ATOM 608 C CA . THR A 1 76 ? -5.937 3.840 -2.180 1.00 70.50 76 THR A CA 1
ATOM 609 C C . THR A 1 76 ? -6.044 4.752 -0.967 1.00 70.50 76 THR A C 1
ATOM 611 O O . THR A 1 76 ? -6.422 4.312 0.114 1.00 70.50 76 THR A O 1
ATOM 614 N N . TRP A 1 77 ? -5.744 6.040 -1.138 1.00 75.12 77 TRP A N 1
ATOM 615 C CA . TRP A 1 77 ? -5.693 6.981 -0.022 1.00 75.12 77 TRP A CA 1
ATOM 616 C C . TRP A 1 77 ? -7.007 7.737 0.152 1.00 75.12 77 TRP A C 1
ATOM 618 O O . TRP A 1 77 ? -7.484 7.855 1.281 1.00 75.12 77 TRP A O 1
ATOM 628 N N . LEU A 1 78 ? -7.636 8.194 -0.941 1.00 77.00 78 LEU A N 1
ATOM 629 C CA . LEU A 1 78 ? -8.912 8.909 -0.823 1.00 77.00 78 LEU A CA 1
ATOM 630 C C . LEU A 1 78 ? -10.059 8.000 -0.396 1.00 77.00 78 LEU A C 1
ATOM 632 O O . LEU A 1 78 ? -10.858 8.433 0.422 1.00 77.00 78 LEU A O 1
ATOM 636 N N . ILE A 1 79 ? -10.131 6.754 -0.875 1.00 76.25 79 ILE A N 1
ATOM 637 C CA . ILE A 1 79 ? -11.180 5.808 -0.452 1.00 76.25 79 ILE A CA 1
ATOM 638 C C . ILE A 1 79 ? -11.169 5.646 1.070 1.00 76.25 79 ILE A C 1
ATOM 640 O O . ILE A 1 79 ? -12.209 5.795 1.719 1.00 76.25 79 ILE A O 1
ATOM 644 N N . SER A 1 80 ? -9.994 5.407 1.652 1.00 80.44 80 SER A N 1
ATOM 645 C CA . SER A 1 80 ? -9.851 5.246 3.097 1.00 80.44 80 SER A CA 1
ATOM 646 C C . SER A 1 80 ? -10.158 6.547 3.834 1.00 80.44 80 SER A C 1
ATOM 648 O O . SER A 1 80 ? -10.921 6.530 4.796 1.00 80.44 80 SER A O 1
ATOM 650 N N . PHE A 1 81 ? -9.645 7.684 3.351 1.00 82.19 81 PHE A N 1
ATOM 651 C CA . PHE A 1 81 ? -9.906 8.996 3.947 1.00 82.19 81 PHE A CA 1
ATOM 652 C C . PHE A 1 81 ? -11.397 9.358 3.953 1.00 82.19 81 PHE A C 1
ATOM 654 O O . PHE A 1 81 ? -11.929 9.750 4.987 1.00 82.19 81 PHE A O 1
ATOM 661 N N . VAL A 1 82 ? -12.082 9.190 2.820 1.00 79.94 82 VAL A N 1
ATOM 662 C CA . VAL A 1 82 ? -13.512 9.483 2.668 1.00 79.94 82 VAL A CA 1
ATOM 663 C C . VAL A 1 82 ? -14.336 8.583 3.583 1.00 79.94 82 VAL A C 1
ATOM 665 O O . VAL A 1 82 ? -15.200 9.076 4.303 1.00 79.94 82 VAL A O 1
ATOM 668 N N . SER A 1 83 ? -14.028 7.285 3.622 1.00 80.50 83 SER A N 1
ATOM 669 C CA . SER A 1 83 ? -14.723 6.329 4.494 1.00 80.50 83 SER A CA 1
ATOM 670 C C . SER A 1 83 ? -14.562 6.699 5.975 1.00 80.50 83 SER A C 1
ATOM 672 O O . SER A 1 83 ? -15.545 6.758 6.708 1.00 80.50 83 SER A O 1
ATOM 674 N N . LEU A 1 84 ? -13.343 7.039 6.409 1.00 83.38 84 LEU A N 1
ATOM 675 C CA . LEU A 1 84 ? -13.063 7.505 7.772 1.00 83.38 84 LEU A CA 1
ATOM 676 C C . LEU A 1 84 ? -13.765 8.832 8.095 1.00 83.38 84 LEU A C 1
ATOM 678 O O . LEU A 1 84 ? -14.340 8.969 9.174 1.00 83.38 84 LEU A O 1
ATOM 682 N N . ALA A 1 85 ? -13.775 9.790 7.166 1.00 82.06 85 ALA A N 1
ATOM 683 C CA . ALA A 1 85 ? -14.456 11.071 7.346 1.00 82.06 85 ALA A CA 1
ATOM 684 C C . ALA A 1 85 ? -15.975 10.897 7.520 1.00 82.06 85 ALA A C 1
ATOM 686 O O . ALA A 1 85 ? -16.569 11.520 8.400 1.00 82.06 85 ALA A O 1
ATOM 687 N N . PHE A 1 86 ? -16.599 10.015 6.732 1.00 77.88 86 PHE A N 1
ATOM 688 C CA . PHE A 1 86 ? -18.021 9.699 6.875 1.00 77.88 86 PHE A CA 1
ATOM 689 C C . PHE A 1 86 ? -18.333 8.985 8.195 1.00 77.88 86 PHE A C 1
ATOM 691 O O . PHE A 1 86 ? -19.322 9.330 8.841 1.00 77.88 86 PHE A O 1
ATOM 698 N N . ILE A 1 87 ? -17.486 8.047 8.635 1.00 80.31 87 ILE A N 1
ATOM 699 C CA . ILE A 1 87 ? -17.638 7.390 9.944 1.00 80.31 87 ILE A CA 1
ATOM 700 C C . ILE A 1 87 ? -17.573 8.430 11.070 1.00 80.31 87 ILE A C 1
ATOM 702 O O . ILE A 1 87 ? -18.449 8.441 11.932 1.00 80.31 87 ILE A O 1
ATOM 706 N N . GLY A 1 88 ? -16.600 9.345 11.025 1.00 78.94 88 GLY A N 1
ATOM 707 C CA . GLY A 1 88 ? -16.450 10.396 12.034 1.00 78.94 88 GLY A CA 1
ATOM 708 C C . GLY A 1 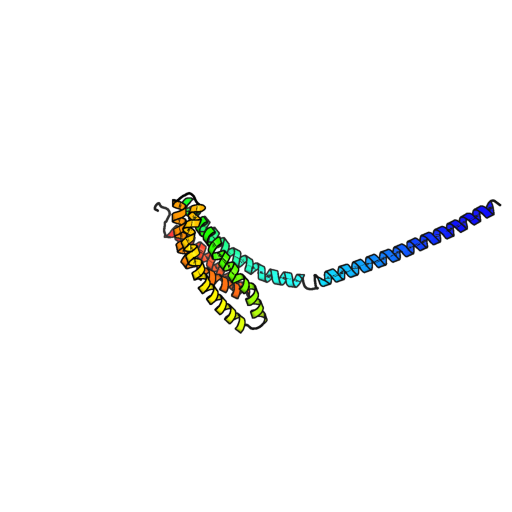88 ? -17.609 11.388 12.072 1.00 78.94 88 GLY A C 1
ATOM 709 O O . GLY A 1 88 ? -18.019 11.800 13.153 1.00 78.94 88 GLY A O 1
ATOM 710 N N . HIS A 1 89 ? -18.177 11.739 10.916 1.00 78.56 89 HIS A N 1
ATOM 711 C CA . HIS A 1 89 ? -19.329 12.640 10.868 1.00 78.56 89 HIS A CA 1
ATOM 712 C C . HIS A 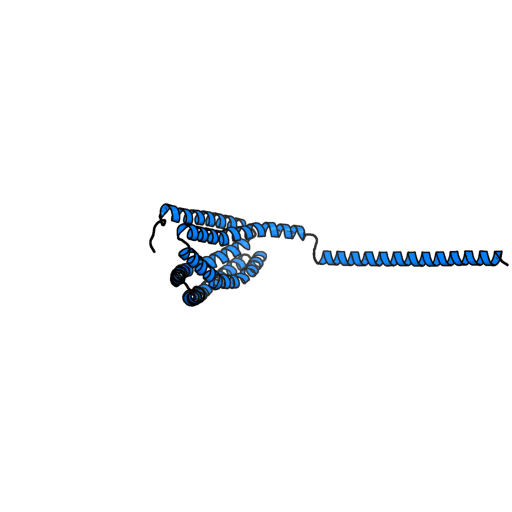1 89 ? -20.628 11.971 11.343 1.00 78.56 89 HIS A C 1
ATOM 714 O O . HIS A 1 89 ? -21.458 12.631 11.959 1.00 78.56 89 HIS A O 1
ATOM 720 N N . ALA A 1 90 ? -20.826 10.682 11.043 1.00 72.50 90 ALA A N 1
ATOM 721 C CA . ALA A 1 90 ? -22.111 10.013 11.248 1.00 72.50 90 ALA A CA 1
ATOM 722 C C . ALA A 1 90 ? -22.226 9.209 12.553 1.00 72.50 90 ALA A C 1
ATOM 724 O O . ALA A 1 90 ? -23.315 9.145 13.113 1.00 72.50 90 ALA A O 1
ATOM 725 N N . HIS A 1 91 ? -21.143 8.584 13.027 1.00 71.75 91 HIS A N 1
ATOM 726 C CA . HIS A 1 91 ? -21.214 7.613 14.130 1.00 71.75 91 HIS A CA 1
ATOM 727 C C . HIS A 1 91 ? -20.622 8.132 15.444 1.00 71.75 91 HIS A C 1
ATOM 729 O O . HIS A 1 91 ? -21.041 7.680 16.499 1.00 71.75 91 HIS A O 1
ATOM 735 N N . GLY A 1 92 ? -19.750 9.143 15.400 1.00 80.69 92 GLY A N 1
ATOM 736 C CA . GLY A 1 92 ? -19.139 9.731 16.592 1.00 80.69 92 GLY A CA 1
ATOM 737 C C . GLY A 1 92 ? -17.652 9.408 16.734 1.00 80.69 92 GLY A C 1
ATOM 738 O O . GLY A 1 92 ? -17.014 8.819 15.859 1.00 80.69 92 GLY A O 1
ATOM 739 N N . GLN A 1 93 ? -17.063 9.879 17.836 1.00 86.81 93 GLN A N 1
ATOM 740 C CA . GLN A 1 93 ? -15.612 9.852 18.034 1.00 86.81 93 GLN A CA 1
ATOM 741 C C . GLN A 1 93 ? -15.077 8.449 18.371 1.00 86.81 93 GLN A C 1
ATOM 743 O O . GLN A 1 93 ? -13.953 8.123 17.993 1.00 86.81 93 GLN A O 1
ATOM 748 N N . ILE A 1 94 ? -15.869 7.609 19.044 1.00 87.44 94 ILE A N 1
ATOM 749 C CA . ILE A 1 94 ? -15.444 6.276 19.502 1.00 87.44 94 ILE A CA 1
ATOM 750 C C . ILE A 1 94 ? -15.268 5.336 18.302 1.00 87.44 94 ILE A C 1
ATOM 752 O O . ILE A 1 94 ? -14.234 4.683 18.159 1.00 87.44 94 ILE A O 1
ATOM 756 N N . GLU A 1 95 ? -16.246 5.309 17.402 1.00 86.75 95 GLU A N 1
ATOM 757 C CA . GLU A 1 95 ? -16.271 4.488 16.194 1.00 86.75 95 GLU A CA 1
ATOM 758 C C . GLU A 1 95 ? -15.195 4.931 15.207 1.00 86.75 95 GLU A C 1
ATOM 760 O O . GLU A 1 95 ? -14.503 4.092 14.624 1.00 86.75 95 GLU A O 1
ATOM 765 N N . PHE A 1 96 ? -15.013 6.247 15.055 1.00 89.69 96 PHE A N 1
ATOM 766 C CA . PHE A 1 96 ? -13.935 6.810 14.251 1.00 89.69 96 PHE A CA 1
ATOM 767 C C . PHE A 1 96 ? -12.564 6.378 14.769 1.00 89.69 96 PHE A C 1
ATOM 769 O O . PHE A 1 96 ? -11.769 5.835 14.001 1.00 89.69 96 PHE A O 1
ATOM 776 N N . ASN A 1 97 ? -12.305 6.563 16.067 1.00 90.25 97 ASN A N 1
ATOM 777 C CA . ASN A 1 97 ? -11.037 6.181 16.684 1.00 90.25 97 ASN A CA 1
ATOM 778 C C . ASN A 1 97 ? -10.789 4.675 16.539 1.00 90.25 97 ASN A C 1
ATOM 780 O O . ASN A 1 97 ? -9.689 4.266 16.174 1.00 90.25 97 ASN A O 1
ATOM 784 N N . ALA A 1 98 ? -11.820 3.850 16.739 1.00 90.75 98 ALA A N 1
ATOM 785 C CA . ALA A 1 98 ? -11.719 2.403 16.588 1.00 90.75 98 ALA A CA 1
ATOM 786 C C . ALA A 1 98 ? -11.386 1.987 15.147 1.00 90.75 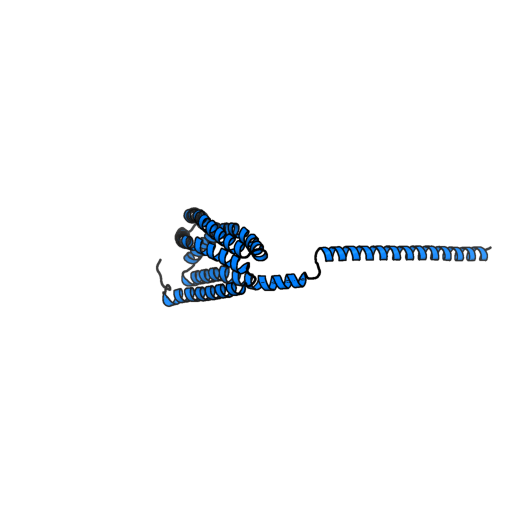98 ALA A C 1
ATOM 788 O O . ALA A 1 98 ? -10.497 1.160 14.931 1.00 90.75 98 ALA A O 1
ATOM 789 N N . CYS A 1 99 ? -12.058 2.573 14.151 1.00 90.75 99 CYS A N 1
ATOM 790 C CA . CYS A 1 99 ? -11.793 2.293 12.739 1.00 90.75 99 CYS A CA 1
ATOM 791 C C . CYS A 1 99 ? -10.405 2.786 12.314 1.00 90.75 99 CYS A C 1
ATOM 793 O O . CYS A 1 99 ? -9.690 2.070 11.614 1.00 90.75 99 CYS A O 1
ATOM 795 N N . ALA A 1 100 ? -9.998 3.976 12.762 1.00 91.25 100 ALA A N 1
ATOM 796 C CA . ALA A 1 100 ? -8.678 4.538 12.489 1.00 91.25 100 ALA A CA 1
ATOM 797 C C . ALA A 1 100 ? -7.562 3.675 13.094 1.00 91.25 100 ALA A C 1
ATOM 799 O O . ALA A 1 100 ? -6.568 3.391 12.423 1.00 91.25 100 ALA A O 1
ATOM 800 N N . LEU A 1 101 ? -7.748 3.209 14.331 1.00 92.50 101 LEU A N 1
ATOM 801 C CA . LEU A 1 101 ? -6.814 2.327 15.024 1.00 92.50 101 LEU A CA 1
ATOM 802 C C . LEU A 1 101 ? -6.728 0.944 14.356 1.00 92.50 101 LEU A C 1
ATOM 804 O O . LEU A 1 101 ? -5.636 0.402 14.177 1.00 92.50 101 LEU A O 1
ATOM 808 N N . ALA A 1 102 ? -7.862 0.374 13.940 1.00 92.00 102 ALA A N 1
ATOM 809 C CA . ALA A 1 102 ? -7.881 -0.886 13.200 1.00 92.00 102 ALA A CA 1
ATOM 810 C C . ALA A 1 102 ? -7.178 -0.752 11.840 1.00 92.00 102 ALA A C 1
ATOM 812 O O . ALA A 1 102 ? -6.360 -1.599 11.479 1.00 92.00 102 ALA A O 1
ATOM 813 N N . TYR A 1 103 ? -7.455 0.325 11.102 1.00 91.00 103 TYR A N 1
ATOM 814 C CA . TYR A 1 103 ? -6.858 0.587 9.793 1.00 91.00 103 TYR A CA 1
ATOM 815 C C . TYR A 1 103 ? -5.346 0.827 9.878 1.00 91.00 103 TYR A C 1
ATOM 817 O O . TYR A 1 103 ? -4.587 0.264 9.091 1.00 91.00 103 TYR A O 1
ATOM 825 N N . SER A 1 104 ? -4.877 1.599 10.862 1.00 91.62 104 SER A N 1
ATOM 826 C CA . SER A 1 104 ? -3.440 1.819 11.069 1.00 91.62 104 SER A CA 1
ATOM 827 C C . SER A 1 104 ? -2.712 0.526 11.448 1.00 91.62 104 SER A C 1
ATOM 829 O O . SER A 1 104 ? -1.653 0.227 10.893 1.00 91.62 104 SER A O 1
ATOM 831 N N . THR A 1 105 ? -3.316 -0.294 12.311 1.00 91.56 105 THR A N 1
ATOM 832 C CA . THR A 1 105 ? -2.792 -1.616 12.684 1.00 91.56 105 THR A CA 1
ATOM 833 C C . THR A 1 105 ? -2.728 -2.552 11.475 1.00 91.56 105 THR A C 1
ATOM 835 O O . THR A 1 105 ? -1.724 -3.238 11.271 1.00 91.56 105 THR A O 1
ATOM 838 N N . TYR A 1 106 ? -3.765 -2.548 10.632 1.00 91.56 106 TYR A N 1
ATOM 839 C CA . TYR A 1 106 ? -3.792 -3.296 9.376 1.00 91.56 106 TYR A CA 1
ATOM 840 C C . TYR A 1 106 ? -2.666 -2.870 8.426 1.00 91.56 106 TYR A C 1
ATOM 842 O O . TYR A 1 106 ? -1.947 -3.727 7.902 1.00 91.56 106 TYR A O 1
ATOM 850 N N . ILE A 1 107 ? -2.469 -1.558 8.243 1.00 90.56 107 ILE A N 1
ATOM 851 C CA . ILE A 1 107 ? -1.389 -1.035 7.401 1.00 90.56 107 ILE A CA 1
ATOM 852 C C . ILE A 1 107 ? -0.028 -1.496 7.921 1.00 90.56 107 ILE A C 1
ATOM 854 O O . ILE A 1 107 ? 0.807 -1.962 7.143 1.00 90.56 107 ILE A O 1
ATOM 858 N N . LEU A 1 108 ? 0.195 -1.370 9.228 1.00 90.19 108 LEU A N 1
ATOM 859 C CA . LEU A 1 108 ? 1.475 -1.665 9.856 1.00 90.19 108 LEU A CA 1
ATOM 860 C C . LEU A 1 108 ? 1.838 -3.150 9.750 1.00 90.19 108 LEU A C 1
ATOM 862 O O . LEU A 1 108 ? 2.960 -3.485 9.381 1.00 90.19 108 LEU A O 1
ATOM 866 N N . ILE A 1 109 ? 0.893 -4.036 10.066 1.00 89.94 109 ILE A N 1
ATOM 867 C CA . ILE A 1 109 ? 1.160 -5.472 10.173 1.00 89.94 109 ILE A CA 1
ATOM 868 C C . ILE A 1 109 ? 1.040 -6.156 8.811 1.00 89.94 109 ILE A C 1
ATOM 870 O O . ILE A 1 109 ? 1.964 -6.837 8.380 1.00 89.94 109 ILE A O 1
ATOM 874 N N . ALA A 1 110 ? -0.094 -6.003 8.130 1.00 90.69 110 ALA A N 1
ATOM 875 C CA . ALA A 1 110 ? -0.392 -6.784 6.935 1.00 90.69 110 ALA A CA 1
ATOM 876 C C . ALA A 1 110 ? 0.049 -6.064 5.661 1.00 90.69 110 ALA A C 1
ATOM 878 O O . ALA A 1 110 ? 0.837 -6.608 4.885 1.00 90.69 110 ALA A O 1
ATOM 879 N N . ASN A 1 111 ? -0.407 -4.824 5.458 1.00 89.56 111 ASN A N 1
ATOM 880 C CA . ASN A 1 111 ? -0.160 -4.117 4.202 1.00 89.56 111 ASN A CA 1
ATOM 881 C C . ASN A 1 111 ? 1.335 -3.846 3.977 1.00 89.56 111 ASN A C 1
ATOM 883 O O . ASN A 1 111 ? 1.826 -4.011 2.868 1.00 89.56 111 ASN A O 1
ATOM 887 N N . SER A 1 112 ? 2.084 -3.486 5.023 1.00 91.06 112 SER A N 1
ATOM 888 C CA . SER A 1 112 ? 3.523 -3.194 4.921 1.00 91.06 112 SER A CA 1
ATOM 889 C C . SER A 1 112 ? 4.356 -4.430 4.569 1.00 91.06 112 SER A C 1
ATOM 891 O O . SER A 1 112 ? 5.217 -4.366 3.690 1.00 91.06 112 SER A O 1
ATOM 893 N N . LEU A 1 113 ? 4.073 -5.580 5.193 1.00 91.06 113 LEU A N 1
ATOM 894 C CA . LEU A 1 113 ? 4.735 -6.845 4.853 1.00 91.06 113 LEU A CA 1
ATOM 895 C C . LEU A 1 113 ? 4.384 -7.293 3.430 1.00 91.06 113 LEU A C 1
ATOM 897 O O . LEU A 1 113 ? 5.254 -7.723 2.670 1.00 91.06 113 LEU A O 1
ATOM 901 N N . MET A 1 114 ? 3.117 -7.140 3.046 1.00 90.69 114 MET A N 1
ATOM 902 C CA . MET A 1 114 ? 2.645 -7.445 1.701 1.00 90.69 114 MET A CA 1
ATOM 903 C C . MET A 1 114 ? 3.270 -6.520 0.646 1.00 90.69 114 MET A C 1
ATOM 905 O O . MET A 1 114 ? 3.658 -6.990 -0.424 1.00 90.69 114 MET A O 1
ATOM 909 N N . LEU A 1 115 ? 3.432 -5.228 0.942 1.00 88.94 115 LEU A N 1
ATOM 910 C CA . LEU A 1 115 ? 4.183 -4.268 0.125 1.00 88.94 115 LEU A CA 1
ATOM 911 C C . LEU A 1 115 ? 5.637 -4.698 -0.054 1.00 88.94 115 LEU A C 1
ATOM 913 O O . LEU A 1 115 ? 6.108 -4.736 -1.190 1.00 88.94 115 LEU A O 1
ATOM 917 N N . GLY A 1 116 ? 6.308 -5.101 1.027 1.00 89.75 116 GLY A N 1
ATOM 918 C CA . GLY A 1 116 ? 7.678 -5.614 0.975 1.00 89.75 116 GLY A CA 1
ATOM 919 C C . GLY A 1 116 ? 7.816 -6.839 0.066 1.00 89.75 116 GLY A C 1
ATOM 920 O O . GLY A 1 116 ? 8.688 -6.874 -0.800 1.00 89.75 116 GLY A O 1
ATOM 921 N N . LEU A 1 117 ? 6.906 -7.809 0.187 1.00 87.12 117 LEU A N 1
ATOM 922 C CA . LEU A 1 117 ? 6.887 -8.999 -0.670 1.00 87.12 117 LEU A CA 1
ATOM 923 C C . LEU A 1 117 ? 6.682 -8.643 -2.150 1.00 87.12 117 LEU A C 1
ATOM 925 O O . LEU A 1 117 ? 7.338 -9.184 -3.041 1.00 87.12 117 LEU A O 1
ATOM 929 N N . ASN A 1 118 ? 5.780 -7.702 -2.418 1.00 86.56 118 ASN A N 1
ATOM 930 C CA . ASN A 1 118 ? 5.454 -7.271 -3.770 1.00 86.56 118 ASN A CA 1
ATOM 931 C C . ASN A 1 118 ? 6.488 -6.315 -4.386 1.00 86.56 118 ASN A C 1
ATOM 933 O O . ASN A 1 118 ? 6.395 -6.027 -5.582 1.00 86.56 118 ASN A O 1
ATOM 937 N N . PHE A 1 119 ? 7.461 -5.820 -3.621 1.00 86.94 119 PHE A N 1
ATOM 938 C CA . PHE A 1 119 ? 8.510 -4.933 -4.129 1.00 86.94 119 PHE A CA 1
ATOM 939 C C . PHE A 1 119 ? 9.371 -5.623 -5.198 1.00 86.94 119 PHE A C 1
ATOM 941 O O . PHE A 1 119 ? 9.721 -5.026 -6.213 1.00 86.94 119 PHE A O 1
ATOM 948 N N . GLY A 1 120 ? 9.617 -6.931 -5.052 1.00 84.94 120 GLY A N 1
ATOM 949 C CA . GLY A 1 120 ? 10.328 -7.712 -6.070 1.00 84.94 120 GLY A CA 1
ATOM 950 C C . GLY A 1 120 ? 9.612 -7.737 -7.428 1.00 84.94 120 GLY A C 1
ATOM 951 O O . GLY A 1 120 ? 10.260 -7.759 -8.477 1.00 84.94 120 GLY A O 1
ATOM 952 N N . CYS A 1 121 ? 8.276 -7.669 -7.436 1.00 85.12 121 CYS A N 1
ATOM 953 C CA . CYS A 1 121 ? 7.497 -7.652 -8.674 1.00 85.12 121 CYS A CA 1
ATOM 954 C C . CYS A 1 121 ? 7.679 -6.349 -9.466 1.00 85.12 121 CYS A C 1
ATOM 956 O O . CYS A 1 121 ? 7.632 -6.397 -10.693 1.00 85.12 121 CYS A O 1
ATOM 958 N N . ASP A 1 122 ? 7.971 -5.223 -8.805 1.00 83.00 122 ASP A N 1
ATOM 959 C CA . ASP A 1 122 ? 8.223 -3.943 -9.489 1.00 83.00 122 ASP A CA 1
ATOM 960 C C . ASP A 1 122 ? 9.485 -3.993 -10.353 1.00 83.00 122 ASP A C 1
ATOM 962 O O . ASP A 1 122 ? 9.601 -3.265 -11.331 1.00 83.00 122 ASP A O 1
ATOM 966 N N . THR A 1 123 ? 10.418 -4.889 -10.026 1.00 85.62 123 THR A N 1
ATOM 967 C CA . THR A 1 123 ? 11.630 -5.108 -10.822 1.00 85.62 123 THR A CA 1
ATOM 968 C C . THR A 1 123 ? 11.435 -6.222 -11.851 1.00 85.62 123 THR A C 1
ATOM 970 O O . THR A 1 123 ? 11.791 -6.074 -13.020 1.00 85.62 123 THR A O 1
ATOM 973 N N . LEU A 1 124 ? 10.852 -7.353 -11.439 1.00 84.75 124 LEU A N 1
ATOM 974 C CA . LEU A 1 124 ? 10.738 -8.540 -12.291 1.00 84.75 124 LEU A CA 1
ATOM 975 C C . LEU A 1 124 ? 9.751 -8.359 -13.451 1.00 84.75 124 LEU A C 1
ATOM 977 O O . LEU A 1 124 ? 9.988 -8.897 -14.536 1.00 84.75 124 LEU A O 1
ATOM 981 N N . LEU A 1 125 ? 8.645 -7.636 -13.243 1.00 85.12 125 LEU A N 1
ATOM 982 C CA . LEU A 1 125 ? 7.612 -7.476 -14.267 1.00 85.12 125 LEU A CA 1
ATOM 983 C C . LEU A 1 125 ? 8.083 -6.609 -15.445 1.00 85.12 125 LEU A C 1
ATOM 985 O O . LEU A 1 125 ? 7.974 -7.098 -16.574 1.00 85.12 125 LEU A O 1
ATOM 989 N N . PRO A 1 126 ? 8.697 -5.423 -15.245 1.00 82.44 126 PRO A N 1
ATOM 990 C CA . PRO A 1 126 ? 9.267 -4.651 -16.351 1.00 82.44 126 PRO A CA 1
ATOM 991 C C . PRO A 1 126 ? 10.399 -5.387 -17.079 1.00 82.44 126 PRO A C 1
ATOM 993 O O . PRO A 1 126 ? 10.461 -5.360 -18.309 1.00 82.44 126 PRO A O 1
ATOM 996 N N . GLN A 1 127 ? 11.251 -6.123 -16.352 1.00 83.69 127 GLN A N 1
ATOM 997 C CA . GLN A 1 127 ? 12.299 -6.949 -16.970 1.00 83.69 127 GLN A CA 1
ATOM 998 C C . GLN A 1 127 ? 11.713 -8.041 -17.873 1.00 83.69 127 GLN A C 1
ATOM 1000 O O . GLN A 1 127 ? 12.201 -8.283 -18.978 1.00 83.69 127 GLN A O 1
ATOM 1005 N N . CYS A 1 128 ? 10.641 -8.701 -17.429 1.00 82.94 128 CYS A N 1
ATOM 1006 C CA . CYS A 1 128 ? 9.952 -9.697 -18.244 1.00 82.94 128 CYS A CA 1
ATOM 1007 C C . CYS A 1 128 ? 9.215 -9.063 -19.429 1.00 82.94 128 CYS A C 1
ATOM 1009 O O . CYS A 1 128 ? 9.164 -9.680 -20.494 1.00 82.94 128 CYS A O 1
ATOM 1011 N N . PHE A 1 129 ? 8.666 -7.857 -19.257 1.00 80.12 129 PHE A N 1
ATOM 1012 C CA . PHE A 1 129 ? 7.964 -7.117 -20.304 1.00 80.12 129 PHE A CA 1
ATOM 1013 C C . PHE A 1 129 ? 8.894 -6.752 -21.470 1.00 80.12 129 PHE A C 1
ATOM 1015 O O . PHE A 1 129 ? 8.546 -7.023 -22.618 1.00 80.12 129 PHE A O 1
ATOM 1022 N N . GLY A 1 130 ? 10.097 -6.237 -21.181 1.00 76.69 130 GLY A N 1
ATOM 1023 C CA . GLY A 1 130 ? 11.098 -5.890 -22.201 1.00 76.69 130 GLY A CA 1
ATOM 1024 C C . GLY A 1 130 ? 11.719 -7.092 -22.926 1.00 76.69 130 GLY A C 1
ATOM 1025 O O . GLY A 1 130 ? 12.315 -6.930 -23.987 1.00 76.69 130 GLY A O 1
ATOM 1026 N N . GLY A 1 131 ? 11.574 -8.303 -22.375 1.00 77.94 131 GLY A N 1
ATOM 1027 C CA . GLY A 1 131 ? 12.106 -9.538 -22.954 1.00 77.94 131 GLY A CA 1
ATOM 1028 C C . GLY A 1 131 ? 11.040 -10.444 -23.576 1.00 77.94 131 GLY A C 1
ATOM 1029 O O . GLY A 1 131 ? 10.969 -10.607 -24.790 1.00 77.94 131 GLY A O 1
ATOM 1030 N N . ASN A 1 132 ? 10.237 -11.119 -22.744 1.00 79.38 132 ASN A N 1
ATOM 1031 C CA . ASN A 1 132 ? 9.294 -12.147 -23.192 1.00 79.38 132 ASN A CA 1
ATOM 1032 C C . ASN A 1 132 ? 7.971 -12.087 -22.413 1.00 79.38 132 ASN A C 1
ATOM 1034 O O . ASN A 1 132 ? 7.886 -12.498 -21.252 1.00 79.38 132 ASN A O 1
ATOM 1038 N N . LYS A 1 133 ? 6.899 -11.699 -23.113 1.00 76.81 133 LYS A N 1
ATOM 1039 C CA . LYS A 1 133 ? 5.539 -11.569 -22.563 1.00 76.81 133 LYS A CA 1
ATOM 1040 C C . LYS A 1 133 ? 4.992 -12.864 -21.943 1.00 76.81 133 LYS A C 1
ATOM 1042 O O . LYS A 1 133 ? 4.237 -12.805 -20.977 1.00 76.81 133 LYS A O 1
ATOM 1047 N N . ARG A 1 134 ? 5.411 -14.045 -22.422 1.00 82.12 134 ARG A N 1
ATOM 1048 C CA . ARG A 1 134 ? 5.028 -15.340 -21.825 1.00 82.12 134 ARG A CA 1
ATOM 1049 C C . ARG A 1 134 ? 5.654 -15.535 -20.442 1.00 82.12 134 ARG A C 1
ATOM 1051 O O . ARG A 1 134 ? 5.009 -16.091 -19.557 1.00 82.12 134 ARG A O 1
ATOM 1058 N N . LYS A 1 135 ? 6.887 -15.055 -20.238 1.00 83.81 135 LYS A N 1
ATOM 1059 C CA . LYS A 1 135 ? 7.544 -15.084 -18.922 1.00 83.81 135 LYS A CA 1
ATOM 1060 C C . LYS A 1 135 ? 6.842 -14.150 -17.938 1.00 83.81 135 LYS A C 1
ATOM 1062 O O . LYS A 1 135 ? 6.674 -14.535 -16.792 1.00 83.81 135 LYS A O 1
ATOM 1067 N N . MET A 1 136 ? 6.352 -12.996 -18.395 1.00 85.38 136 MET A N 1
ATOM 1068 C CA . MET A 1 136 ? 5.597 -12.060 -17.551 1.00 85.38 136 MET A CA 1
ATOM 1069 C C . MET A 1 136 ? 4.341 -12.707 -16.944 1.00 85.38 136 MET A C 1
ATOM 1071 O O . MET A 1 136 ? 4.140 -12.629 -15.733 1.00 85.38 136 MET A O 1
ATOM 1075 N N . GLY A 1 137 ? 3.542 -13.413 -17.753 1.00 84.56 137 GLY A N 1
ATOM 1076 C CA . GLY A 1 137 ? 2.360 -14.128 -17.256 1.00 84.56 137 GLY A CA 1
ATOM 1077 C C . GLY A 1 137 ? 2.703 -15.209 -16.224 1.00 84.56 137 GLY A C 1
ATOM 1078 O O . GLY A 1 137 ? 2.044 -15.312 -15.191 1.00 84.56 137 GLY A O 1
ATOM 1079 N N . LEU A 1 138 ? 3.780 -15.968 -16.453 1.00 89.06 138 LEU A N 1
ATOM 1080 C CA . LEU A 1 138 ? 4.242 -16.993 -15.513 1.00 89.06 138 LEU A CA 1
ATOM 1081 C C . LEU A 1 138 ? 4.758 -16.384 -14.198 1.00 89.06 138 LEU A C 1
ATOM 1083 O O . LEU A 1 138 ? 4.479 -16.914 -13.123 1.00 89.06 138 LEU A O 1
ATOM 1087 N N . THR A 1 139 ? 5.488 -15.267 -14.271 1.00 89.88 139 THR A N 1
ATOM 1088 C CA . THR A 1 139 ? 5.964 -14.524 -13.095 1.00 89.88 139 THR A CA 1
ATOM 1089 C C . THR A 1 139 ? 4.793 -14.062 -12.234 1.00 89.88 139 THR A C 1
ATOM 1091 O O . THR A 1 139 ? 4.836 -14.228 -11.019 1.00 89.88 139 THR A O 1
ATOM 1094 N N . ILE A 1 140 ? 3.713 -13.573 -12.848 1.00 89.00 140 ILE A N 1
ATOM 1095 C CA . ILE A 1 140 ? 2.511 -13.142 -12.119 1.00 89.00 140 ILE A CA 1
ATOM 1096 C C . ILE A 1 140 ? 1.783 -14.311 -11.483 1.00 89.00 140 ILE A C 1
ATOM 1098 O O . ILE A 1 140 ? 1.408 -14.217 -10.322 1.00 89.00 140 ILE A O 1
ATOM 1102 N N . GLN A 1 141 ? 1.607 -15.423 -12.196 1.00 92.62 141 GLN A N 1
ATOM 1103 C CA . GLN A 1 141 ? 0.976 -16.610 -11.612 1.00 92.62 141 GLN A CA 1
ATOM 1104 C C . GLN A 1 141 ? 1.745 -17.101 -10.380 1.00 92.62 141 GLN A C 1
ATOM 1106 O O . GLN A 1 141 ? 1.143 -17.416 -9.356 1.00 92.62 141 GLN A O 1
ATOM 1111 N N . ARG A 1 142 ? 3.083 -17.103 -10.445 1.00 92.94 142 ARG A N 1
ATOM 1112 C CA . ARG A 1 142 ? 3.937 -17.428 -9.295 1.00 92.94 142 ARG A CA 1
ATOM 1113 C C . ARG A 1 142 ? 3.779 -16.415 -8.166 1.00 92.94 142 ARG A C 1
ATOM 1115 O O . ARG A 1 142 ? 3.654 -16.825 -7.019 1.00 92.94 142 ARG A O 1
ATOM 1122 N N . ALA A 1 143 ? 3.744 -15.123 -8.484 1.00 91.75 143 ALA A N 1
ATOM 1123 C CA . ALA A 1 143 ? 3.534 -14.071 -7.497 1.00 91.75 143 ALA A CA 1
ATOM 1124 C C . ALA A 1 143 ? 2.174 -14.213 -6.797 1.00 91.75 143 ALA A C 1
ATOM 1126 O O . ALA A 1 143 ? 2.127 -14.154 -5.578 1.00 91.75 143 ALA A O 1
ATOM 1127 N N . VAL A 1 144 ? 1.099 -14.518 -7.531 1.00 92.19 144 VAL A N 1
ATOM 1128 C CA . VAL A 1 144 ? -0.237 -14.789 -6.970 1.00 92.19 144 VAL A CA 1
ATOM 1129 C C . VAL A 1 144 ? -0.202 -15.955 -5.984 1.00 92.19 144 VAL A C 1
ATOM 1131 O O . VAL A 1 144 ? -0.755 -15.848 -4.893 1.00 92.19 144 VAL A O 1
ATOM 1134 N N . ILE A 1 145 ? 0.475 -17.051 -6.335 1.00 93.19 145 ILE A N 1
ATOM 1135 C CA . ILE A 1 145 ? 0.620 -18.213 -5.450 1.00 93.19 145 ILE A CA 1
ATOM 1136 C C . ILE A 1 145 ? 1.399 -17.834 -4.182 1.00 93.19 145 ILE A C 1
ATOM 1138 O O . ILE A 1 145 ? 0.960 -18.142 -3.077 1.00 93.19 145 ILE A O 1
ATOM 1142 N N . ILE A 1 146 ? 2.528 -17.132 -4.325 1.00 92.06 146 ILE A N 1
ATOM 1143 C CA . ILE A 1 146 ? 3.359 -16.688 -3.196 1.00 92.06 146 ILE A CA 1
ATOM 1144 C C . ILE A 1 146 ? 2.577 -15.730 -2.289 1.00 92.06 146 ILE A C 1
ATOM 1146 O O . ILE A 1 146 ? 2.587 -15.897 -1.071 1.00 92.06 146 ILE A O 1
ATOM 1150 N N . THR A 1 147 ? 1.858 -14.765 -2.866 1.00 90.38 147 THR A N 1
ATOM 1151 C CA . THR A 1 147 ? 0.988 -13.852 -2.123 1.00 90.38 147 THR A CA 1
ATOM 1152 C C . THR A 1 147 ? -0.105 -14.627 -1.393 1.00 90.38 147 THR A C 1
ATOM 1154 O O . THR A 1 147 ? -0.280 -14.415 -0.197 1.00 90.38 147 THR A O 1
ATOM 1157 N N . GLY A 1 148 ? -0.751 -15.597 -2.044 1.00 90.31 148 GLY A N 1
ATOM 1158 C CA . GLY A 1 148 ? -1.735 -16.474 -1.407 1.00 90.31 148 GLY A CA 1
ATOM 1159 C C . GLY A 1 148 ? -1.176 -17.218 -0.190 1.00 90.31 148 GLY A C 1
ATOM 1160 O O . GLY A 1 148 ? -1.792 -17.197 0.873 1.00 90.31 148 GLY A O 1
ATOM 1161 N N . TYR A 1 149 ? 0.023 -17.801 -0.296 1.00 91.50 149 TYR A N 1
ATOM 1162 C CA . TYR A 1 149 ? 0.693 -18.430 0.850 1.00 91.50 149 TYR A CA 1
ATOM 1163 C C . TYR A 1 149 ? 1.052 -17.425 1.950 1.00 91.50 149 TYR A C 1
ATOM 1165 O O . TYR A 1 149 ? 0.886 -17.721 3.132 1.00 91.50 149 TYR A O 1
ATOM 1173 N N . SER A 1 150 ? 1.494 -16.221 1.582 1.00 89.81 150 SER A N 1
ATOM 1174 C CA . SER A 1 150 ? 1.822 -15.172 2.552 1.00 89.81 150 SER A CA 1
ATOM 1175 C C . SER A 1 150 ? 0.601 -14.686 3.344 1.00 89.81 150 SER A C 1
ATOM 1177 O O . SER A 1 150 ? 0.732 -14.376 4.526 1.00 89.81 150 SER A O 1
ATOM 1179 N N . CYS A 1 151 ? -0.605 -14.716 2.761 1.00 89.44 151 CYS A N 1
ATOM 1180 C CA . CYS A 1 151 ? -1.839 -14.374 3.474 1.00 89.44 151 CYS A CA 1
ATOM 1181 C C . CYS A 1 151 ? -2.074 -15.277 4.696 1.00 89.44 151 CYS A C 1
ATOM 1183 O O . CYS A 1 151 ? -2.485 -14.783 5.746 1.00 89.44 151 CYS A O 1
ATOM 1185 N N . PHE A 1 152 ? -1.737 -16.570 4.604 1.00 89.19 152 PHE A N 1
ATOM 1186 C CA . PHE A 1 152 ? -1.822 -17.494 5.742 1.00 89.19 152 PHE A CA 1
ATOM 1187 C C . PHE A 1 152 ? -0.841 -17.149 6.867 1.00 89.19 152 PHE A C 1
ATOM 1189 O O . PHE A 1 152 ? -1.111 -17.473 8.019 1.00 89.19 152 PHE A O 1
ATOM 1196 N N . ILE A 1 153 ? 0.272 -16.477 6.556 1.00 88.12 153 ILE A N 1
ATOM 1197 C CA . ILE A 1 153 ? 1.222 -15.968 7.553 1.00 88.12 153 ILE A CA 1
ATOM 1198 C C . ILE A 1 153 ? 0.679 -14.680 8.188 1.00 88.12 153 ILE A C 1
ATOM 1200 O O . ILE A 1 153 ? 0.820 -14.478 9.390 1.00 88.12 153 ILE A O 1
ATOM 1204 N N . PHE A 1 154 ? 0.011 -13.820 7.416 1.00 88.56 154 PHE A N 1
ATOM 1205 C CA . PHE A 1 154 ? -0.509 -12.541 7.915 1.00 88.56 154 PHE A CA 1
ATOM 1206 C C . PHE A 1 154 ? -1.766 -12.678 8.786 1.00 88.56 154 PHE A C 1
ATOM 1208 O O . PHE A 1 154 ? -1.940 -11.908 9.729 1.00 88.56 154 PHE A O 1
ATOM 1215 N N . TRP A 1 155 ? -2.623 -13.669 8.530 1.00 89.44 155 TRP A N 1
ATOM 1216 C CA . TRP A 1 155 ? -3.819 -13.928 9.340 1.00 89.44 155 TRP A CA 1
ATOM 1217 C C . TRP A 1 155 ? -3.558 -14.150 10.836 1.00 89.44 155 TRP A C 1
ATOM 1219 O O . TRP A 1 155 ? -4.188 -13.457 11.635 1.00 89.44 155 TRP A O 1
ATOM 1229 N N . PRO A 1 156 ? -2.656 -15.048 11.273 1.00 90.31 156 PRO A N 1
ATOM 1230 C CA . PRO A 1 156 ? -2.377 -15.216 12.695 1.00 90.31 156 PRO A CA 1
ATOM 1231 C C . PRO A 1 156 ? -1.775 -13.951 13.314 1.00 90.31 156 PRO A C 1
ATOM 1233 O O . PRO A 1 156 ? -2.087 -13.646 14.463 1.00 90.31 156 PRO A O 1
ATOM 1236 N N . LEU A 1 157 ? -0.976 -13.174 12.575 1.00 88.12 157 LEU A N 1
ATOM 1237 C CA . LEU A 1 157 ? -0.473 -11.883 13.059 1.00 88.12 157 LEU A CA 1
ATOM 1238 C C . LEU A 1 157 ? -1.624 -10.898 13.324 1.00 88.12 157 LEU A C 1
ATOM 1240 O O . LEU A 1 157 ? -1.677 -10.292 14.392 1.00 88.12 157 LEU A O 1
ATOM 1244 N N . LEU A 1 158 ? -2.579 -10.791 12.396 1.00 87.69 158 LEU A N 1
ATOM 1245 C CA . LEU A 1 158 ? -3.775 -9.954 12.548 1.00 87.69 158 LEU A CA 1
ATOM 1246 C C . LEU A 1 158 ? -4.710 -10.450 13.661 1.00 87.69 158 LEU A C 1
ATOM 1248 O O . LEU A 1 158 ? -5.247 -9.644 14.412 1.00 87.69 158 LEU A O 1
ATOM 1252 N N . LEU A 1 159 ? -4.873 -11.764 13.828 1.00 88.31 159 LEU A N 1
ATOM 1253 C CA . LEU A 1 159 ? -5.667 -12.337 14.923 1.00 88.31 159 LEU A CA 1
ATOM 1254 C C . LEU A 1 159 ? -5.063 -12.023 16.301 1.00 88.31 159 LEU A C 1
ATOM 1256 O O . LEU A 1 159 ? -5.794 -11.794 17.264 1.00 88.31 159 LEU A O 1
ATOM 1260 N N . ASN A 1 160 ? -3.732 -11.967 16.392 1.00 89.25 160 ASN A N 1
ATOM 1261 C CA . ASN A 1 160 ? -3.019 -11.584 17.611 1.00 89.25 160 ASN A CA 1
ATOM 1262 C C . ASN A 1 160 ? -2.880 -10.062 17.784 1.00 8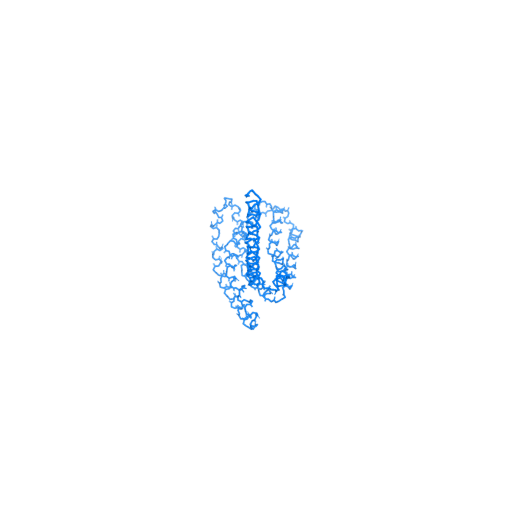9.25 160 ASN A C 1
ATOM 1264 O O . ASN A 1 160 ? -2.457 -9.595 18.843 1.00 89.25 160 ASN A O 1
ATOM 1268 N N . ALA A 1 161 ? -3.284 -9.258 16.801 1.00 86.44 161 ALA A N 1
ATOM 1269 C CA . ALA A 1 161 ? -3.184 -7.806 16.890 1.00 86.44 161 ALA A CA 1
ATOM 1270 C C . ALA A 1 161 ? -4.060 -7.213 18.006 1.00 86.44 161 ALA A C 1
ATOM 1272 O O . ALA A 1 161 ? -3.766 -6.129 18.498 1.00 86.44 161 ALA A O 1
ATOM 1273 N N . LYS A 1 162 ? -5.062 -7.950 18.508 1.00 85.62 162 LYS A N 1
ATOM 1274 C CA . LYS A 1 162 ? -5.803 -7.595 19.729 1.00 85.62 162 LYS A CA 1
ATOM 1275 C C . LYS A 1 162 ? -4.894 -7.288 20.920 1.00 85.62 162 LYS A C 1
ATOM 1277 O O . LYS A 1 162 ? -5.218 -6.417 21.724 1.00 85.62 162 LYS A O 1
ATOM 1282 N N . TYR A 1 163 ? -3.784 -8.013 21.064 1.00 85.94 163 TYR A N 1
ATOM 1283 C CA . TYR A 1 163 ? -2.833 -7.759 22.143 1.00 85.94 163 TYR A CA 1
ATOM 1284 C C . TYR A 1 163 ? -2.137 -6.416 21.941 1.00 85.94 163 TYR A C 1
ATOM 1286 O O . TYR A 1 163 ? -2.088 -5.625 22.872 1.00 85.94 163 TYR A O 1
ATOM 1294 N N . VAL A 1 164 ? -1.704 -6.125 20.712 1.00 86.00 164 VAL A N 1
ATOM 1295 C CA . VAL A 1 164 ? -1.095 -4.840 20.337 1.00 86.00 164 VAL A CA 1
ATOM 1296 C C . VAL A 1 164 ? -2.069 -3.681 20.575 1.00 86.00 164 VAL A C 1
ATOM 1298 O O . VAL A 1 164 ? -1.700 -2.696 21.206 1.00 86.00 164 VAL A O 1
ATOM 1301 N N . LEU A 1 165 ? -3.333 -3.835 20.170 1.00 87.50 165 LEU A N 1
ATOM 1302 C CA . LEU A 1 165 ? -4.382 -2.826 20.354 1.00 87.50 165 LEU A CA 1
ATOM 1303 C C . LEU A 1 165 ? -4.580 -2.449 21.829 1.00 87.50 165 LEU A C 1
ATOM 1305 O O . LEU A 1 165 ? -4.702 -1.270 22.140 1.00 87.50 165 LEU A O 1
ATOM 1309 N N . LYS A 1 166 ? -4.551 -3.429 22.742 1.00 88.56 166 LYS A N 1
ATOM 1310 C CA . LYS A 1 166 ? -4.677 -3.190 24.192 1.00 88.56 166 LYS A CA 1
ATOM 1311 C C . LYS A 1 166 ? -3.507 -2.421 24.806 1.00 88.56 166 LYS A C 1
ATOM 1313 O O . LYS A 1 166 ? -3.672 -1.856 25.881 1.00 88.56 166 LYS A O 1
ATOM 1318 N N . TYR A 1 167 ? -2.326 -2.470 24.191 1.00 86.50 167 TYR A N 1
ATOM 1319 C CA . TYR A 1 167 ? -1.168 -1.711 24.669 1.00 86.50 167 TYR A CA 1
ATOM 1320 C C . TYR A 1 167 ? -1.186 -0.264 24.181 1.00 86.50 167 TYR A C 1
ATOM 1322 O O . TYR A 1 167 ? -0.650 0.602 24.863 1.00 86.50 167 TYR A O 1
ATOM 1330 N N . ILE A 1 168 ? -1.773 -0.017 23.008 1.00 86.19 168 ILE A N 1
ATOM 1331 C CA . ILE A 1 168 ? -1.815 1.311 22.386 1.00 86.19 168 ILE A CA 1
ATOM 1332 C C . ILE A 1 168 ? -2.985 2.133 22.930 1.00 86.19 168 ILE A C 1
ATOM 1334 O O . ILE A 1 168 ? -2.817 3.312 23.222 1.00 86.19 168 ILE A O 1
ATOM 1338 N N . GLU A 1 169 ? -4.160 1.518 23.052 1.00 88.75 169 GLU A N 1
ATOM 1339 C CA . GLU A 1 169 ? -5.398 2.207 23.400 1.00 88.75 169 GLU A CA 1
ATOM 1340 C C . GLU A 1 169 ? -5.882 1.785 24.789 1.00 88.75 169 GLU A C 1
ATOM 1342 O O . GLU A 1 169 ? -6.023 0.594 25.088 1.00 88.75 169 GLU A O 1
ATOM 1347 N N . HIS A 1 170 ? -6.140 2.777 25.641 1.00 87.25 170 HIS A N 1
ATOM 1348 C CA . HIS A 1 170 ? -6.572 2.555 27.019 1.00 87.25 170 HIS A CA 1
ATOM 1349 C C . HIS A 1 170 ? -8.092 2.392 27.132 1.00 87.25 170 HIS A C 1
ATOM 1351 O O . HIS A 1 170 ? -8.563 1.739 28.067 1.00 87.25 170 HIS A O 1
ATOM 1357 N N . ASP A 1 171 ? -8.864 2.935 26.184 1.00 90.69 171 ASP A N 1
ATOM 1358 C CA . ASP A 1 171 ? -10.312 2.753 26.162 1.00 90.69 171 ASP A CA 1
ATOM 1359 C C . ASP A 1 171 ? -10.696 1.352 25.657 1.00 90.69 171 ASP A C 1
ATOM 1361 O O . ASP A 1 171 ? -10.546 0.981 24.487 1.00 90.69 171 ASP A O 1
ATOM 1365 N N . GLN A 1 172 ? -11.262 0.554 26.562 1.00 88.62 172 GLN A N 1
ATOM 1366 C CA . GLN A 1 172 ? -11.662 -0.812 26.266 1.00 88.62 172 GLN A CA 1
ATOM 1367 C C . GLN A 1 172 ? -12.822 -0.905 25.257 1.00 88.62 172 GLN A C 1
ATOM 1369 O O . GLN A 1 172 ? -12.949 -1.941 24.597 1.00 88.62 172 GLN A O 1
ATOM 1374 N N . GLN A 1 173 ? -13.661 0.127 25.119 1.00 90.62 173 GLN A N 1
ATOM 1375 C CA . GLN A 1 173 ? -14.719 0.162 24.104 1.00 90.62 173 GLN A CA 1
ATOM 1376 C C . GLN A 1 173 ? -14.115 0.304 22.704 1.00 90.62 173 GLN A C 1
ATOM 1378 O O . GLN A 1 173 ? -14.403 -0.519 21.829 1.00 90.62 173 GLN A O 1
ATOM 1383 N N . VAL A 1 174 ? -13.192 1.255 22.528 1.00 91.12 174 VAL A N 1
ATOM 1384 C CA . VAL A 1 174 ? -12.463 1.483 21.268 1.00 91.12 174 VAL A CA 1
ATOM 1385 C C . VAL A 1 174 ? -11.697 0.227 20.851 1.00 91.12 174 VAL A C 1
ATOM 1387 O O . VAL A 1 174 ? -11.810 -0.215 19.708 1.00 91.12 174 VAL A O 1
ATOM 1390 N N . VAL A 1 175 ? -11.000 -0.429 21.787 1.00 92.06 175 VAL A N 1
ATOM 1391 C CA . VAL A 1 175 ? -10.257 -1.673 21.511 1.00 92.06 175 VAL A CA 1
ATOM 1392 C C . VAL A 1 175 ? -11.172 -2.806 21.031 1.00 92.06 175 VAL A C 1
ATOM 1394 O O . VAL A 1 175 ? -10.799 -3.558 20.131 1.00 92.06 175 VAL A O 1
ATOM 1397 N N . ARG A 1 176 ? -12.369 -2.964 21.613 1.00 91.81 176 ARG A N 1
ATOM 1398 C CA . ARG A 1 176 ? -13.322 -4.021 21.212 1.00 91.81 176 ARG A CA 1
ATOM 1399 C C . ARG A 1 176 ? -13.894 -3.782 19.815 1.00 91.81 176 ARG A C 1
ATOM 1401 O O . ARG A 1 176 ? -14.013 -4.734 19.037 1.00 91.81 176 ARG A O 1
ATOM 1408 N N . LEU A 1 177 ? -14.233 -2.532 19.502 1.00 90.88 177 LEU A N 1
ATOM 1409 C CA . LEU A 1 177 ? -14.690 -2.127 18.172 1.00 90.88 177 LEU A CA 1
ATOM 1410 C C . LEU A 1 177 ? -13.574 -2.319 17.138 1.00 90.88 177 LEU A C 1
ATOM 1412 O O . LEU A 1 177 ? -13.797 -2.973 16.120 1.00 90.88 177 LEU A O 1
ATOM 1416 N N . ALA A 1 178 ? -12.355 -1.867 17.441 1.00 91.44 178 ALA A N 1
ATOM 1417 C CA . ALA A 1 178 ? -11.197 -2.011 16.562 1.00 91.44 178 ALA A CA 1
ATOM 1418 C C . ALA A 1 178 ? -10.873 -3.486 16.264 1.00 91.44 178 ALA A C 1
ATOM 1420 O O . ALA A 1 178 ? -10.664 -3.852 15.112 1.00 91.44 178 ALA A O 1
ATOM 1421 N N . ASP A 1 179 ? -10.906 -4.358 17.277 1.00 91.94 179 ASP A N 1
ATOM 1422 C CA . ASP A 1 179 ? -10.711 -5.812 17.136 1.00 91.94 179 ASP A CA 1
ATOM 1423 C C . ASP A 1 179 ? -11.785 -6.454 16.231 1.00 91.94 179 ASP A C 1
ATOM 1425 O O . ASP A 1 179 ? -11.511 -7.386 15.475 1.00 91.94 179 ASP A O 1
ATOM 1429 N N . THR A 1 180 ? -13.015 -5.934 16.261 1.00 91.06 180 THR A N 1
ATOM 1430 C CA . THR A 1 180 ? -14.105 -6.396 15.387 1.00 91.06 180 THR A CA 1
ATOM 1431 C C . THR A 1 180 ? -13.897 -5.949 13.942 1.00 91.06 180 THR A C 1
ATOM 1433 O O . THR A 1 180 ? -13.991 -6.775 13.035 1.00 91.06 180 THR A O 1
ATOM 1436 N N . VAL A 1 181 ? -13.535 -4.682 13.724 1.00 90.25 181 VAL A N 1
ATOM 1437 C CA . VAL A 1 181 ? -13.188 -4.156 12.393 1.00 90.25 181 VAL A CA 1
ATOM 1438 C C . VAL A 1 181 ? -11.982 -4.899 11.810 1.00 90.25 181 VAL A C 1
ATOM 1440 O O . VAL A 1 181 ? -11.990 -5.287 10.645 1.00 90.25 181 VAL A O 1
ATOM 1443 N N . LEU A 1 182 ? -10.971 -5.198 12.626 1.00 91.75 182 LEU A N 1
ATOM 1444 C CA . LEU A 1 182 ? -9.777 -5.909 12.179 1.00 91.75 182 LEU A CA 1
ATOM 1445 C C . LEU A 1 182 ? -10.069 -7.355 11.754 1.00 91.75 182 LEU A C 1
ATOM 1447 O O . LEU A 1 182 ? -9.465 -7.859 10.807 1.00 91.75 182 LEU A O 1
ATOM 1451 N N . ARG A 1 183 ? -11.039 -8.017 12.399 1.00 90.25 183 ARG A N 1
ATOM 1452 C CA . ARG A 1 183 ? -11.534 -9.327 11.950 1.00 90.25 183 ARG A CA 1
ATOM 1453 C C . ARG A 1 183 ? -12.212 -9.261 10.584 1.00 90.25 183 ARG A C 1
ATOM 1455 O O . ARG A 1 183 ? -12.083 -10.212 9.820 1.00 90.25 183 ARG A O 1
ATOM 1462 N N . LEU A 1 184 ? -12.880 -8.156 10.251 1.00 89.38 184 LEU A N 1
ATOM 1463 C CA . LEU A 1 184 ? -13.410 -7.947 8.899 1.00 89.38 184 LEU A CA 1
ATOM 1464 C C . LEU A 1 184 ? -12.270 -7.799 7.882 1.00 89.38 184 LEU A C 1
ATOM 1466 O O . LEU A 1 184 ? -12.346 -8.374 6.796 1.00 89.38 184 LEU A O 1
ATOM 1470 N N . PHE A 1 185 ? -11.174 -7.131 8.256 1.00 87.69 185 PHE A N 1
ATOM 1471 C CA . PHE A 1 185 ? -9.996 -7.002 7.393 1.00 87.69 185 PHE A CA 1
ATOM 1472 C C . PHE A 1 185 ? -9.263 -8.322 7.117 1.00 87.69 185 PHE A C 1
ATOM 1474 O O . PHE A 1 185 ? -8.567 -8.425 6.113 1.00 87.69 185 PHE A O 1
ATOM 1481 N N . LEU A 1 186 ? -9.457 -9.385 7.908 1.00 88.69 186 LEU A N 1
ATOM 1482 C CA . LEU A 1 186 ? -8.896 -10.705 7.572 1.00 88.69 186 LEU A CA 1
ATOM 1483 C C . LEU A 1 186 ? -9.350 -11.187 6.188 1.00 88.69 186 LEU A C 1
ATOM 1485 O O . LEU A 1 186 ? -8.553 -11.750 5.437 1.00 88.69 186 LEU A O 1
ATOM 1489 N N . PHE A 1 187 ? -10.610 -10.928 5.834 1.00 88.06 187 PHE A N 1
ATOM 1490 C CA . PHE A 1 187 ? -11.158 -11.287 4.527 1.00 88.06 187 PHE A CA 1
ATOM 1491 C C . PHE A 1 187 ? -10.652 -10.375 3.405 1.00 88.06 187 PHE A C 1
ATOM 1493 O O . PHE A 1 187 ? -10.604 -10.804 2.252 1.00 88.06 187 PHE A O 1
ATOM 1500 N N . THR A 1 188 ? -10.251 -9.141 3.723 1.00 87.19 188 THR A N 1
ATOM 1501 C CA . THR A 1 188 ? -9.761 -8.178 2.727 1.00 87.19 188 THR A CA 1
ATOM 1502 C C . THR A 1 188 ? -8.295 -8.408 2.368 1.00 87.19 188 THR A C 1
ATOM 1504 O O . THR A 1 188 ? -7.929 -8.162 1.225 1.00 87.19 188 THR A O 1
ATOM 1507 N N . VAL A 1 189 ? -7.477 -8.975 3.267 1.00 89.00 189 VAL A N 1
ATOM 1508 C CA . VAL A 1 189 ? -6.049 -9.297 3.026 1.00 89.00 189 VAL A CA 1
ATOM 1509 C C . VAL A 1 189 ? -5.781 -9.969 1.663 1.00 89.00 189 VAL A C 1
ATOM 1511 O O . VAL A 1 189 ? -4.963 -9.448 0.901 1.00 89.00 189 VAL A O 1
ATOM 1514 N N . PRO A 1 190 ? -6.414 -11.109 1.305 1.00 88.81 190 PRO A N 1
ATOM 1515 C CA . PRO A 1 190 ? -6.144 -11.759 0.021 1.00 88.81 190 PRO A CA 1
ATOM 1516 C C . PRO A 1 190 ? -6.601 -10.919 -1.178 1.00 88.81 190 PRO A C 1
ATOM 1518 O O . PRO A 1 190 ? -5.944 -10.928 -2.219 1.00 88.81 190 PRO A O 1
ATOM 1521 N N . LEU A 1 191 ? -7.704 -10.178 -1.039 1.00 89.06 191 LEU A N 1
ATOM 1522 C CA . LEU A 1 191 ? -8.220 -9.310 -2.098 1.00 89.06 191 LEU A CA 1
ATOM 1523 C C . LEU A 1 191 ? -7.288 -8.124 -2.350 1.00 89.06 191 LEU A C 1
ATOM 1525 O O . LEU A 1 191 ? -7.002 -7.814 -3.507 1.00 89.06 191 LEU A O 1
ATOM 1529 N N . ASP A 1 192 ? -6.762 -7.510 -1.293 1.00 87.00 192 ASP A N 1
ATOM 1530 C CA . ASP A 1 192 ? -5.807 -6.409 -1.394 1.00 87.00 192 ASP A CA 1
ATOM 1531 C C . ASP A 1 192 ? -4.494 -6.878 -2.027 1.00 87.00 192 ASP A C 1
ATOM 1533 O O . ASP A 1 192 ? -3.971 -6.215 -2.924 1.00 87.00 192 ASP A O 1
ATOM 1537 N N . GLY A 1 193 ? -3.999 -8.061 -1.649 1.00 88.69 193 GLY A N 1
ATOM 1538 C CA . GLY A 1 193 ? -2.792 -8.641 -2.242 1.00 88.69 193 GLY A CA 1
ATOM 1539 C C . GLY A 1 193 ? -2.926 -8.911 -3.739 1.00 88.69 193 GLY A C 1
ATOM 1540 O O . GLY A 1 193 ? -2.046 -8.543 -4.523 1.00 88.69 193 GLY A O 1
ATOM 1541 N N . LEU A 1 194 ? -4.052 -9.492 -4.160 1.00 89.06 194 LEU A N 1
ATOM 1542 C CA . LEU A 1 194 ? -4.359 -9.695 -5.579 1.00 89.06 194 LEU A CA 1
ATOM 1543 C C . LEU A 1 194 ? -4.511 -8.366 -6.323 1.00 89.06 194 LEU A C 1
ATOM 1545 O O . LEU A 1 194 ? -3.985 -8.212 -7.428 1.00 89.06 194 LEU A O 1
ATOM 1549 N N . SER A 1 195 ? -5.190 -7.397 -5.710 1.00 86.12 195 SER A N 1
ATOM 1550 C CA . SER A 1 195 ? -5.386 -6.066 -6.284 1.00 86.12 195 SER A CA 1
ATOM 1551 C C . SER A 1 195 ? -4.051 -5.354 -6.487 1.00 86.12 195 SER A C 1
ATOM 1553 O O . SER A 1 195 ? -3.823 -4.776 -7.546 1.00 86.12 195 SER A O 1
ATOM 1555 N N . MET A 1 196 ? -3.125 -5.446 -5.531 1.00 87.25 196 MET A N 1
ATOM 1556 C CA . MET A 1 196 ? -1.769 -4.908 -5.664 1.00 87.25 196 MET A CA 1
ATOM 1557 C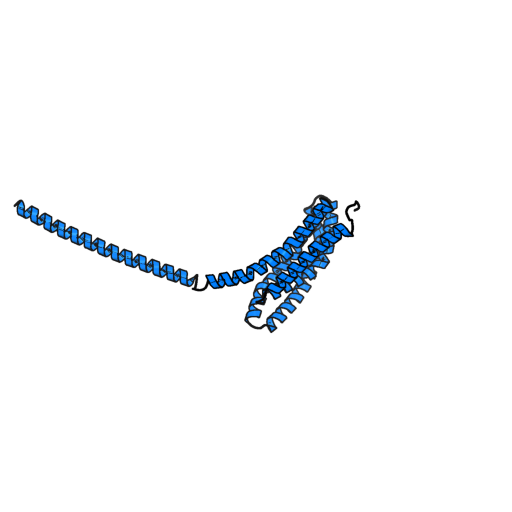 C . MET A 1 196 ? -0.989 -5.547 -6.818 1.00 87.25 196 MET A C 1
ATOM 1559 O O . MET A 1 196 ? -0.346 -4.839 -7.595 1.00 87.25 196 MET A O 1
ATOM 1563 N N . LEU A 1 197 ? -1.047 -6.875 -6.957 1.00 88.62 197 LEU A N 1
ATOM 1564 C CA . LEU A 1 197 ? -0.390 -7.582 -8.060 1.00 88.62 197 LEU A CA 1
ATOM 1565 C C . LEU A 1 197 ? -0.963 -7.177 -9.420 1.00 88.62 197 LEU A C 1
ATOM 1567 O O . LEU A 1 197 ? -0.210 -6.958 -10.371 1.00 88.62 197 LEU A O 1
ATOM 1571 N N . LEU A 1 198 ? -2.285 -7.036 -9.512 1.00 86.31 198 LEU A N 1
ATOM 1572 C CA . LEU A 1 198 ? -2.952 -6.602 -10.734 1.00 86.31 198 LEU A CA 1
ATOM 1573 C C . LEU A 1 198 ? -2.569 -5.164 -11.105 1.00 86.31 198 LEU A C 1
ATOM 1575 O O . LEU A 1 198 ? -2.279 -4.887 -12.269 1.00 86.31 198 LEU A O 1
ATOM 1579 N N . GLN A 1 199 ? -2.502 -4.266 -10.119 1.00 83.38 199 GLN A N 1
ATOM 1580 C CA . GLN A 1 199 ? -2.033 -2.894 -10.315 1.00 83.38 199 GLN A CA 1
ATOM 1581 C C . GLN A 1 199 ? -0.611 -2.867 -10.877 1.00 83.38 199 GLN A C 1
ATOM 1583 O O . GLN A 1 199 ? -0.362 -2.188 -11.871 1.00 83.38 199 GLN A O 1
ATOM 1588 N N . LYS A 1 200 ? 0.300 -3.663 -10.306 1.00 84.44 200 LYS A N 1
ATOM 1589 C CA . LYS A 1 200 ? 1.696 -3.779 -10.764 1.00 84.44 200 LYS A CA 1
ATOM 1590 C C . LYS A 1 200 ? 1.804 -4.366 -12.166 1.00 84.44 200 LYS A C 1
ATOM 1592 O O . LYS A 1 200 ? 2.612 -3.902 -12.970 1.00 84.44 200 LYS A O 1
ATOM 1597 N N . TYR A 1 201 ? 0.965 -5.347 -12.494 1.00 85.81 201 TYR A N 1
ATOM 1598 C CA . TYR A 1 201 ? 0.890 -5.890 -13.845 1.00 85.81 201 TYR A CA 1
ATOM 1599 C C . TYR A 1 201 ? 0.468 -4.835 -14.862 1.00 85.81 201 TYR A C 1
ATOM 1601 O O . TYR A 1 201 ? 1.138 -4.658 -15.877 1.00 85.81 201 TYR A O 1
ATOM 1609 N N . ILE A 1 202 ? -0.628 -4.119 -14.601 1.00 81.94 202 ILE A N 1
ATOM 1610 C CA . ILE A 1 202 ? -1.117 -3.081 -15.514 1.00 81.94 202 ILE A CA 1
ATOM 1611 C C . ILE A 1 202 ? -0.095 -1.942 -15.613 1.00 81.94 202 ILE A C 1
ATOM 1613 O O . ILE A 1 202 ? 0.155 -1.461 -16.712 1.00 81.94 202 ILE A O 1
ATOM 1617 N N . ALA A 1 203 ? 0.550 -1.571 -14.503 1.00 79.38 203 ALA A N 1
ATOM 1618 C CA . ALA A 1 203 ? 1.604 -0.557 -14.469 1.00 79.38 203 ALA A CA 1
ATOM 1619 C C . ALA A 1 203 ? 2.841 -0.936 -15.290 1.00 79.38 203 ALA A C 1
ATOM 1621 O O . ALA A 1 203 ? 3.457 -0.076 -15.909 1.00 79.38 203 ALA A O 1
ATOM 1622 N N . SER A 1 204 ? 3.190 -2.224 -15.307 1.00 77.06 204 SER A N 1
ATOM 1623 C CA . SER A 1 204 ? 4.315 -2.745 -16.090 1.00 77.06 204 SER A CA 1
ATOM 1624 C C . SER A 1 204 ? 4.006 -2.837 -17.587 1.00 77.06 204 SER A C 1
ATOM 1626 O O . SER A 1 204 ? 4.918 -3.028 -18.386 1.00 77.06 204 SER A O 1
ATOM 1628 N N . ASN A 1 205 ? 2.735 -2.723 -17.982 1.00 72.69 205 ASN A N 1
ATOM 1629 C CA . ASN A 1 205 ? 2.357 -2.593 -19.382 1.00 72.69 205 ASN A CA 1
ATOM 1630 C C . ASN A 1 205 ? 2.452 -1.119 -19.807 1.00 72.69 205 ASN A C 1
ATOM 1632 O O . ASN A 1 205 ? 2.104 -0.221 -19.049 1.00 72.69 205 ASN A O 1
ATOM 1636 N N . GLU A 1 206 ? 2.811 -0.860 -21.067 1.00 67.50 206 GLU A N 1
ATOM 1637 C CA . GLU A 1 206 ? 2.914 0.499 -21.645 1.00 67.50 206 GLU A CA 1
ATOM 1638 C C . GLU A 1 206 ? 1.641 1.365 -21.509 1.00 67.50 206 GLU A C 1
ATOM 1640 O O . GLU A 1 206 ? 1.679 2.576 -21.723 1.00 67.50 206 GLU A O 1
ATOM 1645 N N . LYS A 1 207 ? 0.490 0.764 -21.177 1.00 68.69 207 LYS A N 1
ATOM 1646 C CA . LYS A 1 207 ? -0.808 1.437 -21.070 1.00 68.69 207 LYS A CA 1
ATOM 1647 C C . LYS A 1 207 ? -1.321 1.396 -19.631 1.00 68.69 207 LYS A C 1
ATOM 1649 O O . LYS A 1 207 ? -2.003 0.452 -19.242 1.00 68.69 207 LYS A O 1
ATOM 1654 N N . THR A 1 208 ? -1.072 2.468 -18.883 1.00 69.75 208 THR A N 1
ATOM 1655 C CA . THR A 1 208 ? -1.514 2.637 -17.486 1.00 69.75 208 THR A CA 1
ATOM 1656 C C . THR A 1 208 ? -2.928 3.225 -17.343 1.00 69.75 208 THR A C 1
ATOM 1658 O O . THR A 1 208 ? -3.536 3.122 -16.280 1.00 69.75 208 THR A O 1
ATOM 1661 N N . TRP A 1 209 ? -3.507 3.781 -18.415 1.00 71.75 209 TRP A N 1
ATOM 1662 C CA . TRP A 1 209 ? -4.855 4.378 -18.419 1.00 71.75 209 TRP A CA 1
ATOM 1663 C C . TRP A 1 209 ? -6.005 3.460 -17.957 1.00 71.75 209 TRP A C 1
ATOM 1665 O O . TRP A 1 209 ? -6.886 3.960 -17.256 1.00 71.75 209 TRP A O 1
ATOM 1675 N N . PRO A 1 210 ? -6.037 2.146 -18.272 1.00 77.00 210 PRO A N 1
ATOM 1676 C CA . PRO A 1 210 ? -7.088 1.257 -17.774 1.00 77.00 210 PRO A CA 1
ATOM 1677 C C . PRO A 1 210 ? -7.142 1.203 -16.245 1.00 77.00 210 PRO A C 1
ATOM 1679 O O . PRO A 1 210 ? -8.229 1.170 -15.674 1.00 77.00 210 PRO A O 1
ATOM 1682 N N . LEU A 1 211 ? -5.982 1.255 -15.582 1.00 74.75 211 LEU A N 1
ATOM 1683 C CA . LEU A 1 211 ? -5.918 1.265 -14.124 1.00 74.75 211 LEU A CA 1
ATOM 1684 C C . LEU A 1 211 ? -6.558 2.533 -13.547 1.00 74.75 211 LEU A C 1
ATOM 1686 O O . LEU A 1 211 ? -7.325 2.458 -12.592 1.00 74.75 211 LEU A O 1
ATOM 1690 N N . LEU A 1 212 ? -6.299 3.687 -14.164 1.00 72.06 212 LEU A N 1
ATOM 1691 C CA . LEU A 1 212 ? -6.891 4.959 -13.750 1.00 72.06 212 LEU A CA 1
ATOM 1692 C C . LEU A 1 212 ? -8.423 4.935 -13.856 1.00 72.06 212 LEU A C 1
ATOM 1694 O O . LEU A 1 212 ? -9.100 5.402 -12.944 1.00 72.06 212 LEU A O 1
ATOM 1698 N N . ILE A 1 213 ? -8.973 4.353 -14.926 1.00 77.62 213 ILE A N 1
ATOM 1699 C CA . ILE A 1 213 ? -10.427 4.228 -15.116 1.00 77.62 213 ILE A CA 1
ATOM 1700 C C . ILE A 1 213 ? -11.040 3.310 -14.053 1.00 77.62 213 ILE A C 1
ATOM 1702 O O . ILE A 1 213 ? -12.034 3.679 -13.432 1.00 77.62 213 ILE A O 1
ATOM 1706 N N . ILE A 1 214 ? -10.438 2.141 -13.809 1.00 79.00 214 ILE A N 1
ATOM 1707 C CA . ILE A 1 214 ? -10.910 1.192 -12.786 1.00 79.00 214 ILE A CA 1
ATOM 1708 C C . ILE A 1 214 ? -10.916 1.856 -11.404 1.00 79.00 214 ILE A C 1
ATOM 1710 O O . ILE A 1 214 ? -11.910 1.776 -10.684 1.00 79.00 214 ILE A O 1
ATOM 1714 N N . ASN A 1 215 ? -9.846 2.572 -11.066 1.00 76.19 215 ASN A N 1
ATOM 1715 C CA . ASN A 1 215 ? -9.708 3.275 -9.793 1.00 76.19 215 ASN A CA 1
ATOM 1716 C C . ASN A 1 215 ? -10.712 4.427 -9.636 1.00 76.19 215 ASN A C 1
ATOM 1718 O O . ASN A 1 215 ? -11.249 4.644 -8.547 1.00 76.19 215 ASN A O 1
ATOM 1722 N N . LEU A 1 216 ? -10.996 5.155 -10.720 1.00 79.00 216 LEU A N 1
ATOM 1723 C CA . LEU A 1 216 ? -11.998 6.221 -10.729 1.00 79.00 216 LEU A CA 1
ATOM 1724 C C . LEU A 1 216 ? -13.408 5.660 -10.504 1.00 79.00 216 LEU A C 1
ATOM 1726 O O . LEU A 1 216 ? -14.158 6.187 -9.684 1.00 79.00 216 LEU A O 1
ATOM 1730 N N . ILE A 1 217 ? -13.747 4.561 -11.185 1.00 83.00 217 ILE A N 1
ATOM 1731 C CA . ILE A 1 217 ? -15.018 3.851 -10.993 1.00 83.00 217 ILE A CA 1
ATOM 1732 C C . ILE A 1 217 ? -15.115 3.329 -9.555 1.00 83.00 217 ILE A C 1
ATOM 1734 O O . ILE A 1 217 ? -16.140 3.525 -8.906 1.00 83.00 217 ILE A O 1
ATOM 1738 N N . GLY A 1 218 ? -14.045 2.728 -9.029 1.00 79.06 218 GLY A N 1
ATOM 1739 C CA . GLY A 1 218 ? -13.984 2.243 -7.649 1.00 79.06 218 GLY A CA 1
ATOM 1740 C C . GLY A 1 218 ? -14.241 3.347 -6.621 1.00 79.06 218 GLY A C 1
ATOM 1741 O O . GLY A 1 218 ? -15.023 3.149 -5.693 1.00 79.06 218 GLY A O 1
ATOM 1742 N N . ASN A 1 219 ? -13.671 4.539 -6.822 1.00 79.00 219 ASN A N 1
ATOM 1743 C CA . ASN A 1 219 ? -13.961 5.706 -5.984 1.00 79.00 219 ASN A CA 1
ATOM 1744 C C . ASN A 1 219 ? -15.416 6.155 -6.079 1.00 79.00 219 ASN A C 1
ATOM 1746 O O . ASN A 1 219 ? -16.043 6.404 -5.055 1.00 79.00 219 ASN A O 1
ATOM 1750 N N . ALA A 1 220 ? -15.963 6.254 -7.291 1.00 82.19 220 ALA A N 1
ATOM 1751 C CA . ALA A 1 220 ? -17.354 6.649 -7.479 1.00 82.19 220 ALA A CA 1
ATOM 1752 C C . ALA A 1 220 ? -18.306 5.672 -6.770 1.00 82.19 220 ALA A C 1
ATOM 1754 O O . ALA A 1 220 ? -19.231 6.098 -6.079 1.00 82.19 220 ALA A O 1
ATOM 1755 N N . VAL A 1 221 ? -18.032 4.367 -6.871 1.00 84.00 221 VAL A N 1
ATOM 1756 C CA . VAL A 1 221 ? -18.765 3.323 -6.144 1.00 84.00 221 VAL A CA 1
ATOM 1757 C C . VAL A 1 221 ? -18.571 3.458 -4.637 1.00 84.00 221 VAL A C 1
ATOM 1759 O O . VAL A 1 221 ? -19.545 3.312 -3.904 1.00 84.00 221 VAL A O 1
ATOM 1762 N N . ASN A 1 222 ? -17.365 3.767 -4.154 1.00 81.94 222 ASN A N 1
ATOM 1763 C CA . ASN A 1 222 ? -17.111 3.989 -2.731 1.00 81.94 222 ASN A CA 1
ATOM 1764 C C . ASN A 1 222 ? -17.926 5.175 -2.188 1.00 81.94 222 ASN A C 1
ATOM 1766 O O . ASN A 1 222 ? -18.637 5.021 -1.196 1.00 81.94 222 ASN A O 1
ATOM 1770 N N . VAL A 1 223 ? -17.876 6.329 -2.860 1.00 79.81 223 VAL A N 1
ATOM 1771 C CA . VAL A 1 223 ? -18.636 7.528 -2.477 1.00 79.81 223 VAL A CA 1
ATOM 1772 C C . VAL A 1 223 ? -20.132 7.236 -2.498 1.00 79.81 223 VAL A C 1
ATOM 1774 O O . VAL A 1 223 ? -20.834 7.555 -1.540 1.00 79.81 223 VAL A O 1
ATOM 1777 N N . LEU A 1 224 ? -20.620 6.577 -3.552 1.00 83.88 224 LEU A N 1
ATOM 1778 C CA . LEU A 1 224 ? -22.022 6.192 -3.662 1.00 83.88 224 LEU A CA 1
ATOM 1779 C C . LEU A 1 224 ? -22.425 5.203 -2.564 1.00 83.88 224 LEU A C 1
ATOM 1781 O O . LEU A 1 224 ? -23.504 5.336 -2.002 1.00 83.88 224 LEU A O 1
ATOM 1785 N N . SER A 1 225 ? -21.569 4.239 -2.227 1.00 78.31 225 SER A N 1
ATOM 1786 C CA . SER A 1 225 ? -21.832 3.258 -1.169 1.00 78.31 225 SER A CA 1
ATOM 1787 C C . SER A 1 225 ? -21.888 3.925 0.199 1.00 78.31 225 SER A C 1
ATOM 1789 O O . SER A 1 225 ? -22.827 3.673 0.946 1.00 78.31 225 SER A O 1
ATOM 1791 N N . ASN A 1 226 ? -20.948 4.825 0.504 1.00 76.50 226 ASN A N 1
ATOM 1792 C CA . ASN A 1 226 ? -20.969 5.623 1.730 1.00 76.50 226 ASN A CA 1
ATOM 1793 C C . ASN A 1 226 ? -22.230 6.501 1.798 1.00 76.50 226 ASN A C 1
ATOM 1795 O O . ASN A 1 226 ? -22.931 6.500 2.808 1.00 76.50 226 ASN A O 1
ATOM 1799 N N . TYR A 1 227 ? -22.590 7.171 0.701 1.00 80.12 227 TYR A N 1
ATOM 1800 C CA . TYR A 1 227 ? -23.803 7.985 0.617 1.00 80.12 227 TYR A CA 1
ATOM 1801 C C . TYR A 1 227 ? -25.089 7.159 0.787 1.00 80.12 227 TYR A C 1
ATOM 1803 O O . TYR A 1 227 ? -25.971 7.529 1.560 1.00 80.12 227 TYR A O 1
ATOM 1811 N N . LEU A 1 228 ? -25.194 6.013 0.108 1.00 77.88 228 LEU A N 1
ATOM 1812 C CA . LEU A 1 228 ? -26.333 5.101 0.229 1.00 77.88 228 LEU A CA 1
ATOM 1813 C C . LEU A 1 228 ? -26.417 4.483 1.626 1.00 77.88 228 LEU A C 1
ATOM 1815 O O . LEU A 1 228 ? -27.519 4.315 2.136 1.00 77.88 228 LEU A O 1
ATOM 1819 N N . CYS A 1 229 ? -25.289 4.162 2.257 1.00 68.62 229 CYS A N 1
ATOM 1820 C CA . CYS A 1 229 ? -25.265 3.647 3.624 1.00 68.62 229 CYS A CA 1
ATOM 1821 C C . CYS A 1 229 ? -25.802 4.696 4.611 1.00 68.62 229 CYS A C 1
ATOM 1823 O O . CYS A 1 229 ? -26.611 4.379 5.477 1.00 68.62 229 CYS A O 1
ATOM 1825 N N . LEU A 1 230 ? -25.457 5.970 4.420 1.00 70.44 230 LEU A N 1
ATOM 1826 C CA . LEU A 1 230 ? -25.991 7.048 5.251 1.00 70.44 230 LEU A CA 1
ATOM 1827 C C . LEU A 1 230 ? -27.473 7.330 4.986 1.00 70.44 230 LEU A C 1
ATOM 1829 O O . LEU A 1 230 ? -28.247 7.470 5.929 1.00 70.44 230 LEU A O 1
ATOM 1833 N N . TYR A 1 231 ? -27.885 7.389 3.718 1.00 68.62 231 TYR A N 1
ATOM 1834 C CA . TYR A 1 231 ? -29.233 7.832 3.351 1.00 68.62 231 TYR A CA 1
ATOM 1835 C C . TYR A 1 231 ? -30.278 6.707 3.363 1.00 68.62 231 TYR A C 1
ATOM 1837 O O . TYR A 1 231 ? -31.416 6.915 3.775 1.00 68.62 231 TYR A O 1
ATOM 1845 N N . LYS A 1 232 ? -29.915 5.501 2.910 1.00 57.19 232 LYS A N 1
ATOM 1846 C CA . LYS A 1 232 ? -30.846 4.371 2.755 1.00 57.19 232 LYS A CA 1
ATOM 1847 C C . LYS A 1 232 ? -30.946 3.510 4.012 1.00 57.19 232 LYS A C 1
ATOM 1849 O O . LYS A 1 232 ? -32.019 2.975 4.272 1.00 57.19 232 LYS A O 1
ATOM 1854 N N . PHE A 1 233 ? -29.861 3.375 4.779 1.00 57.75 233 PHE A N 1
ATOM 1855 C CA . PHE A 1 233 ? -29.875 2.594 6.022 1.00 57.75 233 PHE A CA 1
ATOM 1856 C C . PHE A 1 233 ? -30.260 3.396 7.261 1.00 57.75 233 PHE A C 1
ATOM 1858 O O . PHE A 1 233 ? -30.487 2.783 8.298 1.00 57.75 233 PHE A O 1
ATOM 1865 N N . ASN A 1 234 ? -30.395 4.724 7.168 1.00 53.91 234 ASN A N 1
ATOM 1866 C CA . ASN A 1 234 ? -30.887 5.559 8.265 1.00 53.91 234 ASN A CA 1
ATOM 1867 C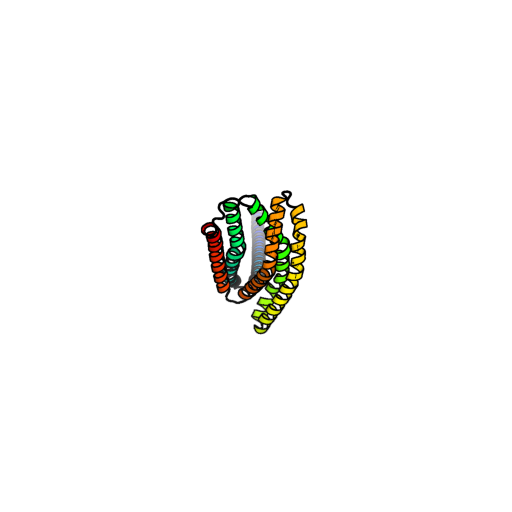 C . ASN A 1 234 ? -30.198 5.234 9.612 1.00 53.91 234 ASN A C 1
ATOM 1869 O O . ASN A 1 234 ? -30.831 5.291 10.664 1.00 53.91 234 ASN A O 1
ATOM 1873 N N . MET A 1 235 ? -28.895 4.905 9.603 1.00 54.22 235 MET A N 1
ATOM 1874 C CA . MET A 1 235 ? -28.078 4.731 10.820 1.00 54.22 235 MET A CA 1
ATOM 1875 C C . MET A 1 235 ? -27.764 6.096 11.459 1.00 54.22 235 MET A C 1
ATOM 1877 O O . MET A 1 235 ? -26.654 6.368 11.891 1.00 54.22 235 MET A O 1
ATOM 1881 N N . ASN A 1 236 ? -28.767 6.974 11.493 1.00 43.44 236 ASN A N 1
ATOM 1882 C CA . ASN A 1 236 ? -28.762 8.271 12.149 1.00 43.44 236 ASN A CA 1
ATOM 1883 C C . ASN A 1 236 ? -29.433 8.207 13.535 1.00 43.44 236 ASN A C 1
ATOM 1885 O O . ASN A 1 236 ? -29.816 9.230 14.094 1.00 43.44 236 ASN A O 1
ATOM 1889 N N . THR A 1 237 ? -29.612 7.023 14.125 1.00 50.94 237 THR A N 1
ATOM 1890 C CA . THR A 1 237 ? -30.114 6.920 15.501 1.00 50.94 237 THR A CA 1
ATOM 1891 C C . THR A 1 237 ? -29.561 5.701 16.227 1.00 50.94 237 THR A C 1
ATOM 1893 O O . THR A 1 237 ? -29.928 4.577 15.907 1.00 50.94 237 THR A O 1
ATOM 1896 N N . ARG A 1 238 ? -28.758 5.971 17.266 1.00 44.72 238 ARG A N 1
ATOM 1897 C CA . ARG A 1 238 ? -28.763 5.277 18.567 1.00 44.72 238 ARG A CA 1
ATOM 1898 C C . ARG A 1 238 ? -29.035 3.762 18.522 1.00 44.72 238 ARG A C 1
ATOM 1900 O O . ARG A 1 238 ? -30.157 3.354 18.796 1.00 44.72 238 ARG A O 1
ATOM 1907 N N . SER A 1 239 ? -28.011 2.944 18.308 1.00 46.88 239 SER A N 1
ATOM 1908 C CA . SER A 1 239 ? -27.724 1.780 19.165 1.00 46.88 239 SER A CA 1
ATOM 1909 C C . SER A 1 239 ? -26.552 0.992 18.590 1.00 46.88 239 SER A C 1
ATOM 1911 O O . SER A 1 239 ? -26.725 0.255 17.620 1.00 46.88 239 SER A O 1
ATOM 1913 N N . LEU A 1 240 ? -25.393 1.115 19.225 1.00 36.03 240 LEU A N 1
ATOM 1914 C CA . LEU A 1 240 ? -24.617 -0.006 19.750 1.00 36.03 240 LEU A CA 1
ATOM 1915 C C . LEU A 1 240 ? -23.826 0.511 20.955 1.00 36.03 240 LEU A C 1
ATOM 1917 O O . LEU A 1 240 ? -23.415 1.688 20.910 1.00 36.03 240 LEU A O 1
#

Radius of gyration: 34.94 Å; chains: 1; bounding box: 108×82×52 Å

Foldseek 3Di:
DVVVVVVVVVVVVVVVVVVVVVVVVVVVVVVVVVVVVVVVVVVVVCCVVDPPCNVVVVVVCCVLVVLLVVLCCLQPVVLLVVLLVLCCVAPHDLLSLLQVLLVVLCCVQQVVVLCVLCVVLLVVQLVCVVPPPVVNVVVLVVQLVVQVVVLVVSLVVLLCCLVVLVVVDVDPSSSVSNNVVSVVCSVCRSVVSNVSSVSSNCSSDPDNVVSSVVSVVNSVVSVVVSVCCVPVVVSNDDDD

Sequence (240 aa):
VLITQMTFNENSLETLSNDIDQELSNRDEFLQTNVTSIQEKSTSFMKRYFPFGFRDEALALVKITFPFALGNVLSTWLISFVSLAFIGHAHGQIEFNACALAYSTYILIANSLMLGLNFGCDTLLPQCFGGNKRKMGLTIQRAVIITGYSCFIFWPLLLNAKYVLKYIEHDQQVVRLADTVLRLFLFTVPLDGLSMLLQKYIASNEKTWPLLIINLIGNAVNVLSNYLCLYKFNMNTRSL

Secondary structure (DSSP, 8-state):
-HHHHHHHHHHHHHHHHHHHHHHHHHHHHHHHHHHHHHHHHHHHHHHHHS-TTHHHHHHHHHHHHHHHHHHHIIIIIIHHHHHHHHHHHHT-HHHHHHHHHHHHHHIIIIIHHHHHHHHHHHHHHHHHHHH-HHHHHHHHHHHHHHHHHHHHHHHHHHHHHHHHHHHH---HHHHHHHHHHHHHHHHHHHHHHHHHHHHHHHHHSS--HHHHHHHHHHHHHHHHHHHHHHHHS---S---

Organism: NCBI:txid392030

pLDDT: mean 78.75, std 11.59, range [36.03, 93.19]